Protein AF-0000000084582829 (afdb_homodimer)

Foldseek 3Di:
DPPPPPPPDPPPPPPPPPPPQDQQCVVAVAAFKKAAQDKAQCPDPVNVVVCVVVVHDSVPFAGIKGAQIDGQDCPPRPSQPPHPHFIWGANDAPPVRRMGTNIDTHGD/DPPPPPPPDPPPPPPPPPPPQDQQCVVAVAAFKKAAQDKAQCPDPVNVVVCVVVVHDSVPFAGIKGAQIDGQPCPPRPSQPPHPHFIWGANDAPPVRRMGTNIDTHGD

Radius of gyration: 26.58 Å; Cα contacts (8 Å, |Δi|>4): 409; chains: 2; bounding box: 78×68×37 Å

Sequence (216 aa):
MFAKLAVFATLLVTLAAAKPLHPAAAQCNTGHIQCCNEVQQSHTAAMQALLGVLDIPFQNVNGEVGLQCNPISVIGGLSGTDCSQHPVCCDNLQNNGVIGVGCVPISLMFAKLAVFATLLVTLAAAKPLHPAAAQCNTGHIQCCNEVQQSHTAAMQALLGVLDIPFQNVNGEVGLQCNPISVIGGLSGTDCSQHPVCCDNLQNNGVIGVGCVPISL

Solvent-accessible surface area (backbone atoms only — not comparable to full-atom values): 12611 Å² total; per-residue (Å²): 136,84,78,79,78,77,78,76,78,78,76,81,76,77,73,76,70,76,69,78,68,51,59,45,64,76,70,37,84,72,57,41,57,28,29,14,73,41,72,41,58,47,82,40,68,65,39,41,52,37,32,52,76,70,70,45,61,68,88,74,49,60,51,21,31,27,33,65,27,40,75,56,70,60,60,91,80,62,38,43,76,80,50,92,63,41,40,25,26,14,65,42,67,37,86,94,40,27,31,27,36,27,22,43,81,49,51,85,136,84,80,78,79,77,80,77,80,81,77,80,75,77,73,74,72,78,70,78,70,53,59,46,65,76,71,36,84,70,56,42,57,28,29,14,73,40,73,41,60,46,80,41,70,64,40,42,52,39,33,53,77,69,70,44,62,68,89,73,49,59,51,21,31,28,33,65,26,41,75,54,69,59,61,92,79,62,40,39,77,80,51,91,63,42,41,25,29,13,66,42,68,38,87,93,40,27,30,28,36,28,22,44,82,50,52,85

pLDDT: mean 80.02, std 20.84, range [34.72, 98.62]

Organism: Pycnoporus cinnabarinus (NCBI:txid5643)

Nearest PDB structures (foldseek):
  7s7s-assembly1_A  TM=8.451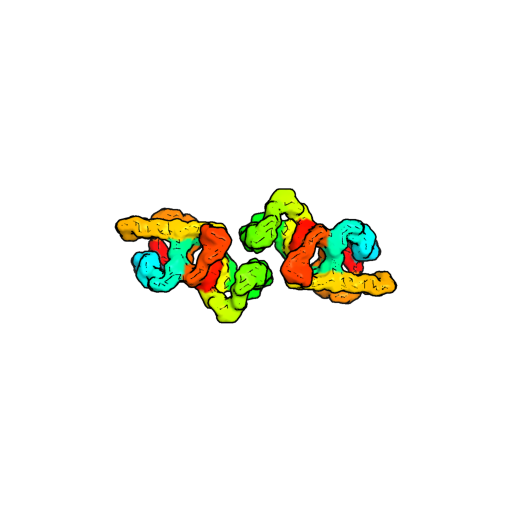E-01  e=5.425E-08  Schizophyllum commune
  7s86-assembly1_A  TM=8.469E-01  e=7.518E-08  Schizophyllum commune
  2nbh-assembly1_A  TM=8.065E-01  e=8.567E-08  Schizophyllum commune H4-8
  6e98-assembly1_A  TM=7.577E-01  e=1.267E-07  Phanerochaete carnosa HHB-10118-sp
  5w0y-assembly1_A  TM=6.806E-01  e=1.645E-07  Serpula lacry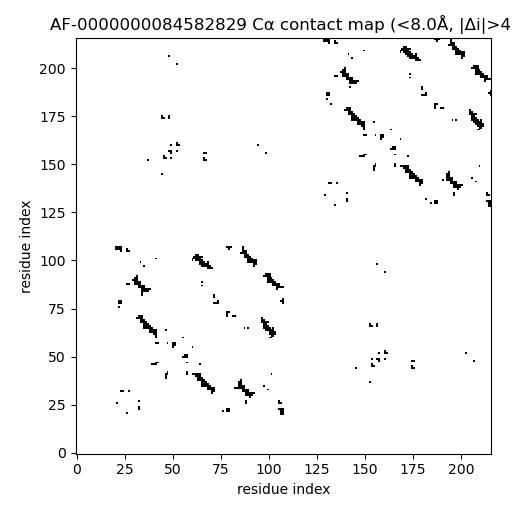mans var. lacrymans S7.9

InterPro domains:
  IPR001338 Class I Hydrophobin [PF01185] (28-106)
  IPR001338 Class I Hydrophobin [SM00075] (28-103)

Secondary structure (DSSP, 8-state):
-----------------------HHHH-SSSEEEEEEEEEETTSHHHHHHHHHTT--GGG--SEEEEEEEE----TT--GGG-SSEEEEEEEEEGGGTEEEEEEE---/-----------------------HHHH-SSSEEEEEEEEEETTSHHHHHHHHHTT--GGG--SEEEEEEEE----TT--GGG-SSEEEEEEEEEGGGTEEEEEEE---

Structure (mmCIF, N/CA/C/O backbone):
data_AF-0000000084582829-model_v1
#
loop_
_entity.id
_entity.type
_entity.pdbx_description
1 polymer Hydrophobin
#
loop_
_atom_site.group_PDB
_atom_site.id
_atom_site.type_symbol
_atom_site.label_atom_id
_atom_site.label_alt_id
_atom_site.label_comp_id
_atom_site.label_asym_id
_atom_site.label_entity_id
_atom_site.label_seq_id
_atom_site.pdbx_PDB_ins_code
_atom_site.Cartn_x
_atom_site.Cartn_y
_atom_site.Cartn_z
_atom_site.occupancy
_atom_site.B_iso_or_equiv
_atom_site.auth_seq_id
_atom_site.auth_comp_id
_atom_site.auth_asym_id
_atom_site.auth_atom_id
_atom_site.pdbx_PDB_model_num
ATOM 1 N N . MET A 1 1 ? -67.125 22.234 14.812 1 34.78 1 MET A N 1
ATOM 2 C CA . MET A 1 1 ? -65.938 23.078 14.586 1 34.78 1 MET A CA 1
ATOM 3 C C . MET A 1 1 ? -64.625 22.344 14.906 1 34.78 1 MET A C 1
ATOM 5 O O . MET A 1 1 ? -64.375 22.047 16.078 1 34.78 1 MET A O 1
ATOM 9 N N . PHE A 1 2 ? -64.25 21.203 14.148 1 48.34 2 PHE A N 1
ATOM 10 C CA . PHE A 1 2 ? -63.094 20.344 14.234 1 48.34 2 PHE A CA 1
ATOM 11 C C . PHE A 1 2 ? -61.812 21.141 14.023 1 48.34 2 PHE A C 1
ATOM 13 O O . PHE A 1 2 ? -61.656 21.797 13 1 48.34 2 PHE A O 1
ATOM 20 N N . ALA A 1 3 ? -61.188 21.625 15.117 1 42.41 3 ALA A N 1
ATOM 21 C CA . ALA A 1 3 ? -59.875 22.281 15.172 1 42.41 3 ALA A CA 1
ATOM 22 C C . ALA A 1 3 ? -58.781 21.391 14.578 1 42.41 3 ALA A C 1
ATOM 24 O O . ALA A 1 3 ? -58.625 20.25 15 1 42.41 3 ALA A O 1
ATOM 25 N N . LYS A 1 4 ? -58.469 21.484 13.25 1 52.69 4 LYS A N 1
ATOM 26 C CA . LYS A 1 4 ? -57.312 20.891 12.586 1 52.69 4 LYS A CA 1
ATOM 27 C C . LYS A 1 4 ? -56.031 21.219 13.336 1 52.69 4 LYS A C 1
ATOM 29 O O . LYS A 1 4 ? -55.656 22.391 13.484 1 52.69 4 LYS A O 1
ATOM 34 N N . LEU A 1 5 ? -55.625 20.484 14.414 1 48.84 5 LEU A N 1
ATOM 35 C CA . LEU A 1 5 ? -54.375 20.641 15.141 1 48.84 5 LEU A CA 1
ATOM 36 C C . LEU A 1 5 ? -53.188 20.547 14.188 1 48.84 5 LEU A C 1
ATOM 38 O O . LEU A 1 5 ? -53 19.531 13.5 1 48.84 5 LEU A O 1
ATOM 42 N N . ALA A 1 6 ? -52.719 21.625 13.602 1 52.75 6 ALA A N 1
ATOM 43 C CA . ALA A 1 6 ? 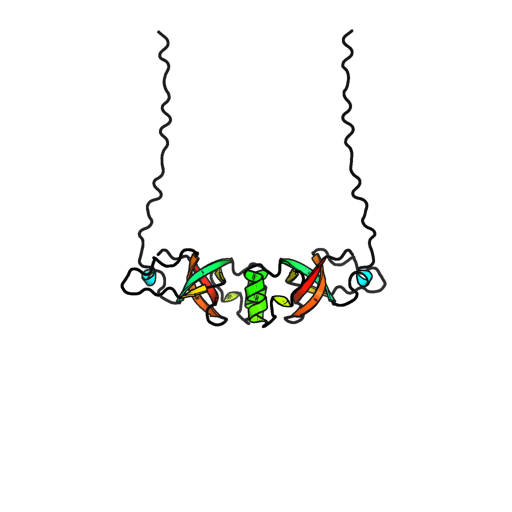-51.5 21.688 12.805 1 52.75 6 ALA A CA 1
ATOM 44 C C . ALA A 1 6 ? -50.281 21.344 13.641 1 52.75 6 ALA A C 1
ATOM 46 O O . ALA A 1 6 ? -50.031 21.984 14.664 1 52.75 6 ALA A O 1
ATOM 47 N N . VAL A 1 7 ? -49.938 20.094 13.727 1 51.75 7 VAL A N 1
ATOM 48 C CA . VAL A 1 7 ? -48.688 19.688 14.367 1 51.75 7 VAL A CA 1
ATOM 49 C C . VAL A 1 7 ? -47.5 20.266 13.602 1 51.75 7 VAL A C 1
ATOM 51 O O . VAL A 1 7 ? -47.312 19.984 12.414 1 51.75 7 VAL A O 1
ATOM 54 N N . PHE A 1 8 ? -47.062 21.484 13.938 1 49.66 8 PHE A N 1
ATOM 55 C CA . PHE A 1 8 ? -45.812 22.031 13.383 1 49.66 8 PHE A CA 1
ATOM 56 C C . PHE A 1 8 ? -44.625 21.219 13.836 1 49.66 8 PHE A C 1
ATOM 58 O O . PHE A 1 8 ? -44.375 21.047 15.039 1 49.66 8 PHE A O 1
ATOM 65 N N . ALA A 1 9 ? -44.094 20.344 13.031 1 51.59 9 ALA A N 1
ATOM 66 C CA . ALA A 1 9 ? -42.844 19.625 13.273 1 51.59 9 ALA A CA 1
ATOM 67 C C . ALA A 1 9 ? -41.656 20.578 13.305 1 51.59 9 ALA A C 1
ATOM 69 O O . ALA A 1 9 ? -41.375 21.281 12.336 1 51.59 9 ALA A O 1
ATOM 70 N N . THR A 1 10 ? -41.25 21.062 14.508 1 49.94 10 THR A N 1
ATOM 71 C CA . THR A 1 10 ? -40 21.844 14.672 1 49.94 10 THR A CA 1
ATOM 72 C C . THR A 1 10 ? -38.812 21.047 14.227 1 49.94 10 THR A C 1
ATOM 74 O O . THR A 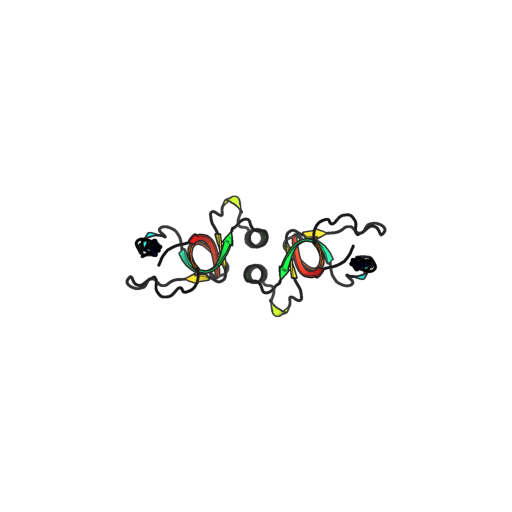1 10 ? -38.594 19.922 14.688 1 49.94 10 THR A O 1
ATOM 77 N N . LEU A 1 11 ? -38.312 21.25 13.016 1 48.91 11 LEU A N 1
ATOM 78 C CA . LEU A 1 11 ? -37.031 20.703 12.547 1 48.91 11 LEU A CA 1
ATOM 79 C C . LEU A 1 11 ? -35.875 21.203 13.406 1 48.91 11 LEU A C 1
ATOM 81 O O . LEU A 1 11 ? -35.625 22.406 13.469 1 48.91 11 LEU A O 1
ATOM 85 N N . LEU A 1 12 ? -35.5 20.484 14.461 1 48.81 12 LEU A N 1
ATOM 86 C CA . LEU A 1 12 ? -34.281 20.766 15.227 1 48.81 12 LEU A CA 1
ATOM 87 C C . LEU A 1 12 ? -33.062 20.734 14.328 1 48.81 12 LEU A C 1
ATOM 89 O O . LEU A 1 12 ? -32.656 19.672 13.844 1 48.81 12 LEU A O 1
ATOM 93 N N . VAL A 1 13 ? -32.75 21.859 13.633 1 48.62 13 VAL A N 1
ATOM 94 C CA . VAL A 1 13 ? -31.453 21.969 12.953 1 48.62 13 VAL A CA 1
ATOM 95 C C . VAL A 1 13 ? -30.328 21.969 13.977 1 48.62 13 VAL A C 1
ATOM 97 O O . VAL A 1 13 ? -30.25 22.859 14.836 1 48.62 13 VAL A O 1
ATOM 100 N N . THR A 1 14 ? -29.781 20.828 14.43 1 46.88 14 THR A N 1
ATOM 101 C CA . THR A 1 14 ? -28.578 20.781 15.242 1 46.88 14 THR A CA 1
ATOM 102 C C . THR A 1 14 ? -27.438 21.547 14.578 1 46.88 14 THR A C 1
ATOM 104 O O . THR A 1 14 ? -27.047 21.234 13.453 1 46.88 14 THR A O 1
ATOM 107 N N . LEU A 1 15 ? -27.297 22.828 14.836 1 43.75 15 LEU A N 1
ATOM 108 C CA . LEU A 1 15 ? -26.094 23.547 14.445 1 43.75 15 LEU A CA 1
ATOM 109 C C . LEU A 1 15 ? -24.844 22.812 14.906 1 43.75 15 LEU A C 1
ATOM 111 O O . LEU A 1 15 ? -24.641 22.625 16.109 1 43.75 15 LEU A O 1
ATOM 115 N N . ALA A 1 16 ? -24.281 21.922 14.008 1 46.66 16 ALA A N 1
ATOM 116 C CA . ALA A 1 16 ? -22.938 21.422 14.305 1 46.66 16 ALA A CA 1
ATOM 117 C C . ALA A 1 16 ? -22.016 22.547 14.758 1 46.66 16 ALA A C 1
ATOM 119 O O . ALA A 1 16 ? -21.844 23.547 14.047 1 46.66 16 ALA A O 1
ATOM 120 N N . ALA A 1 17 ? -21.922 22.844 16.016 1 44.72 17 ALA A N 1
ATOM 121 C CA . ALA A 1 17 ? -20.984 23.812 16.594 1 44.72 17 ALA A CA 1
ATOM 122 C C . ALA A 1 17 ? -19.641 23.766 15.859 1 44.72 17 ALA A C 1
ATOM 124 O O . ALA A 1 17 ? -19.094 22.688 15.602 1 44.72 17 ALA A O 1
ATOM 125 N N . ALA A 1 18 ? -19.438 24.766 15.062 1 45.31 18 ALA A N 1
ATOM 126 C CA . ALA A 1 18 ? -18.109 24.938 14.469 1 45.31 18 ALA A CA 1
ATOM 127 C C . ALA A 1 18 ? -17.016 24.688 15.484 1 45.31 18 ALA A C 1
ATOM 129 O O . ALA A 1 18 ? -17.016 25.266 16.578 1 45.31 18 ALA A O 1
ATOM 130 N N . LYS A 1 19 ? -16.516 23.406 15.578 1 48.69 19 LYS A N 1
ATOM 131 C CA . LYS A 1 19 ? -15.367 23.188 16.453 1 48.69 19 LYS A CA 1
ATOM 132 C C . LYS A 1 19 ? -14.367 24.328 16.328 1 48.69 19 LYS A C 1
ATOM 134 O O . LYS A 1 19 ? -14.172 24.891 15.25 1 48.69 19 LYS A O 1
ATOM 139 N N . PRO A 1 20 ? -14.039 24.969 17.359 1 47.12 20 PRO A N 1
ATOM 140 C CA . PRO A 1 20 ? -13.062 26.062 17.297 1 47.12 20 PRO A CA 1
ATOM 141 C C . PRO A 1 20 ? -11.852 25.734 16.438 1 47.12 20 PRO A C 1
ATOM 143 O O . PRO A 1 20 ? -11.352 24.609 16.484 1 47.12 20 PRO A O 1
ATOM 146 N N . LEU A 1 21 ? -11.695 26.422 15.273 1 48.75 21 LEU A N 1
ATOM 147 C CA . LEU A 1 21 ? -10.562 26.328 14.359 1 48.75 21 LEU A CA 1
ATOM 148 C C . LEU A 1 21 ? -9.25 26.484 15.117 1 48.75 21 LEU A C 1
ATOM 150 O O . LEU A 1 21 ? -8.922 27.578 15.586 1 48.75 21 LEU A O 1
ATOM 154 N N . HIS A 1 22 ? -8.922 25.672 16.062 1 56.59 22 HIS A N 1
ATOM 155 C CA . HIS A 1 22 ? -7.57 25.812 16.594 1 56.59 22 HIS A CA 1
ATOM 156 C C . HIS A 1 22 ? -6.527 25.734 15.484 1 56.59 22 HIS A C 1
ATOM 158 O O . HIS A 1 22 ? -6.613 24.875 14.609 1 56.59 22 HIS A O 1
ATOM 164 N N . PRO A 1 23 ? -5.602 26.828 15.492 1 58.22 23 PRO A N 1
ATOM 165 C CA . PRO A 1 23 ? -4.602 26.828 14.422 1 58.22 23 PRO A CA 1
ATOM 166 C C . PRO A 1 23 ? -3.918 25.484 14.227 1 58.22 23 PRO A C 1
ATOM 168 O O . PRO A 1 23 ? -3.664 24.766 15.211 1 58.22 23 PRO A O 1
ATOM 171 N N . ALA A 1 24 ? -3.9 25 13.062 1 57.72 24 ALA A N 1
ATOM 172 C CA . ALA A 1 24 ? -3.301 23.719 12.695 1 57.72 24 ALA A CA 1
ATOM 173 C C . ALA A 1 24 ? -2.023 23.469 13.492 1 57.72 24 ALA A C 1
ATOM 175 O O . ALA A 1 24 ? -1.793 22.359 13.961 1 57.72 24 ALA A O 1
ATOM 176 N N . ALA A 1 25 ? -1.24 24.531 13.695 1 61.38 25 ALA A N 1
ATOM 177 C CA . ALA A 1 25 ? 0.038 24.391 14.391 1 61.38 25 ALA A CA 1
ATOM 178 C C . ALA A 1 25 ? -0.169 23.969 15.844 1 61.38 25 ALA A C 1
ATOM 180 O O . ALA A 1 25 ? 0.633 23.219 16.391 1 61.38 25 ALA A O 1
ATOM 181 N N . ALA A 1 26 ? -1.261 24.391 16.328 1 66.69 26 ALA A N 1
ATOM 182 C CA . ALA A 1 26 ? -1.502 24.047 17.719 1 66.69 26 ALA A CA 1
ATOM 183 C C . ALA A 1 26 ? -1.929 22.594 17.859 1 66.69 26 ALA A C 1
ATOM 185 O O . ALA A 1 26 ? -1.769 21.984 18.922 1 66.69 26 ALA A O 1
ATOM 186 N N . GLN A 1 27 ? -2.285 22.031 16.75 1 77.12 27 GLN A N 1
ATOM 187 C CA . GLN A 1 27 ? -2.807 20.672 16.766 1 77.12 27 GLN A CA 1
ATOM 188 C C . GLN A 1 27 ? -1.707 19.656 16.469 1 77.12 27 GLN A C 1
ATOM 190 O O . GLN A 1 27 ? -1.894 18.453 16.672 1 77.12 27 GLN A O 1
ATOM 195 N N . CYS A 1 28 ? -0.589 20.203 16.078 1 86.56 28 CYS A N 1
ATOM 196 C CA . CYS A 1 28 ? 0.52 19.344 15.672 1 86.56 28 CYS A CA 1
ATOM 197 C C . CYS A 1 28 ? 1.826 19.797 16.312 1 86.56 28 CYS A C 1
ATOM 199 O O . CYS A 1 28 ? 2.584 20.562 15.703 1 86.56 28 CYS A O 1
ATOM 201 N N . ASN A 1 29 ? 2.057 19.375 17.562 1 82.25 29 ASN A N 1
ATOM 202 C CA . ASN A 1 29 ? 3.203 19.844 18.344 1 82.25 29 ASN A CA 1
ATOM 203 C C . ASN A 1 29 ? 4.492 19.156 17.906 1 82.25 29 ASN A C 1
ATOM 205 O O . ASN A 1 29 ? 5.555 19.781 17.875 1 82.25 29 ASN A O 1
ATOM 209 N N . THR A 1 30 ? 4.273 17.859 17.703 1 86.62 30 THR A N 1
ATOM 210 C CA . THR A 1 30 ? 5.406 17.078 17.25 1 86.62 30 THR A CA 1
ATOM 211 C C . THR A 1 30 ? 5.066 16.344 15.945 1 86.62 30 THR A C 1
ATOM 213 O O . THR A 1 30 ? 3.904 16.031 15.688 1 86.62 30 THR A O 1
ATOM 216 N N . GLY A 1 31 ? 5.672 16.797 14.938 1 91.81 31 GLY A N 1
ATOM 217 C CA . GLY A 1 31 ? 5.41 16.094 13.688 1 91.81 31 GLY A CA 1
ATOM 218 C C . GLY A 1 31 ? 5.391 17.016 12.484 1 91.81 31 GLY A C 1
ATOM 219 O O . GLY A 1 31 ? 6 18.094 12.508 1 91.81 31 GLY A O 1
ATOM 220 N N . HIS A 1 32 ? 4.688 16.484 11.508 1 92.44 32 HIS A N 1
ATOM 221 C CA . HIS A 1 32 ? 4.652 17.203 10.242 1 92.44 32 HIS A CA 1
ATOM 222 C C . HIS A 1 32 ? 3.221 17.438 9.781 1 92.44 32 HIS A C 1
ATOM 224 O O . HIS A 1 32 ? 2.439 16.5 9.648 1 92.44 32 HIS A O 1
ATOM 230 N N . ILE A 1 33 ? 2.883 18.703 9.539 1 92.5 33 ILE A N 1
ATOM 231 C CA . ILE A 1 33 ? 1.564 19.031 9.016 1 92.5 33 ILE A CA 1
ATOM 232 C C . ILE A 1 33 ? 1.53 18.766 7.512 1 92.5 33 ILE A C 1
ATOM 234 O O . ILE A 1 33 ? 2.352 19.297 6.762 1 92.5 33 ILE A O 1
ATOM 238 N N . GLN A 1 34 ? 0.642 17.875 7.148 1 93.81 34 GLN A N 1
ATOM 239 C CA . GLN A 1 34 ? 0.56 17.469 5.75 1 93.81 34 GLN A CA 1
ATOM 240 C C . GLN A 1 34 ? -0.876 17.547 5.238 1 93.81 34 GLN A C 1
ATOM 242 O O . GLN A 1 34 ? -1.824 17.5 6.027 1 93.81 34 GLN A O 1
ATOM 247 N N . CYS A 1 35 ? -0.963 17.797 3.973 1 95.62 35 CYS A N 1
ATOM 248 C CA . CYS A 1 35 ? -2.193 17.562 3.223 1 95.62 35 CYS A CA 1
ATOM 249 C C . CYS A 1 35 ? -2.098 16.281 2.393 1 95.62 35 CYS A C 1
ATOM 251 O O . CYS A 1 35 ? -1.29 16.203 1.467 1 95.62 35 CYS A O 1
ATOM 253 N N . CYS A 1 36 ? -2.945 15.258 2.717 1 97.31 36 CYS A N 1
ATOM 254 C CA . CYS A 1 36 ? -2.873 13.984 2.018 1 97.31 36 CYS A CA 1
ATOM 255 C C . CYS A 1 36 ? -4.133 13.734 1.198 1 97.31 36 CYS A C 1
ATOM 257 O O . CYS A 1 36 ? -5.234 14.078 1.63 1 97.31 36 CYS A O 1
ATOM 259 N N . ASN A 1 37 ? -3.977 13.188 0.062 1 97.5 37 ASN A N 1
ATOM 260 C CA . ASN A 1 37 ? -5.129 12.859 -0.772 1 97.5 37 ASN A CA 1
ATOM 261 C C . ASN A 1 37 ? -5.973 11.75 -0.15 1 97.5 37 ASN A C 1
ATOM 263 O O . ASN A 1 37 ? -7.195 11.742 -0.297 1 97.5 37 ASN A O 1
ATOM 267 N N . GLU A 1 38 ? -5.309 10.82 0.494 1 97.69 38 GLU A N 1
ATOM 268 C CA . GLU A 1 38 ? -5.98 9.703 1.146 1 97.69 38 GLU A CA 1
ATOM 269 C C . GLU A 1 38 ? -5.309 9.352 2.469 1 97.69 38 GLU A C 1
ATOM 271 O O . GLU A 1 38 ? -4.086 9.453 2.598 1 97.69 38 GLU A O 1
ATOM 276 N N . VAL A 1 39 ? -6.148 8.945 3.404 1 98.12 39 VAL A N 1
ATOM 277 C CA . VAL A 1 39 ? -5.641 8.445 4.676 1 98.12 39 VAL A CA 1
ATOM 278 C C . VAL A 1 39 ? -6.281 7.094 4.988 1 98.12 39 VAL A C 1
ATOM 280 O O . VAL A 1 39 ? -7.477 6.895 4.758 1 98.12 39 VAL A O 1
ATOM 283 N N . GLN A 1 40 ? -5.473 6.148 5.355 1 97.62 40 GLN A N 1
ATOM 284 C CA . GLN A 1 40 ? -5.961 4.812 5.676 1 97.62 40 GLN A CA 1
ATOM 285 C C . GLN A 1 40 ? -5.445 4.352 7.035 1 97.62 40 GLN A C 1
ATOM 287 O O . GLN A 1 40 ? -4.367 4.762 7.469 1 97.62 40 GLN A O 1
ATOM 292 N N . GLN A 1 41 ? -6.281 3.484 7.645 1 96.88 41 GLN A N 1
ATOM 293 C CA . GLN A 1 41 ? -5.812 2.895 8.891 1 96.88 41 GLN A CA 1
ATOM 294 C C . GLN A 1 41 ? -4.555 2.059 8.672 1 96.88 41 GLN A C 1
ATOM 296 O O . GLN A 1 41 ? -4.441 1.354 7.664 1 96.88 41 GLN A O 1
ATOM 301 N N . SER A 1 42 ? -3.715 2.07 9.688 1 96.94 42 SER A N 1
ATOM 302 C CA . SER A 1 42 ? -2.4 1.455 9.523 1 96.94 42 SER A CA 1
ATOM 303 C C . SER A 1 42 ? -2.502 -0.067 9.508 1 96.94 42 SER A C 1
ATOM 305 O O . SER A 1 42 ? -1.583 -0.75 9.055 1 96.94 42 SER A O 1
ATOM 307 N N . HIS A 1 43 ? -3.613 -0.624 9.891 1 95.56 43 HIS A N 1
ATOM 308 C CA . HIS A 1 43 ? -3.67 -2.072 10.062 1 95.56 43 HIS A CA 1
ATOM 309 C C . HIS A 1 43 ? -4.316 -2.74 8.852 1 95.56 43 HIS A C 1
ATOM 311 O O . HIS A 1 43 ? -4.504 -3.961 8.836 1 95.56 43 HIS A O 1
ATOM 317 N N . THR A 1 44 ? -4.73 -1.944 7.852 1 95.31 44 THR A N 1
ATOM 318 C CA . THR A 1 44 ? -5.246 -2.572 6.641 1 95.31 44 THR A CA 1
ATOM 319 C C . THR A 1 44 ? -4.152 -3.365 5.934 1 95.31 44 THR A C 1
ATOM 321 O O . THR A 1 44 ? -2.965 -3.084 6.109 1 95.31 44 THR A O 1
ATOM 324 N N . ALA A 1 45 ? -4.52 -4.277 5.109 1 94.44 45 ALA A N 1
ATOM 325 C CA . ALA A 1 45 ? -3.559 -5.129 4.41 1 94.44 45 ALA A CA 1
ATOM 326 C C . ALA A 1 45 ? -2.637 -4.301 3.521 1 94.44 45 ALA A C 1
ATOM 328 O O . ALA A 1 45 ? -1.431 -4.547 3.463 1 94.44 45 ALA A O 1
ATOM 329 N N . ALA A 1 46 ? -3.205 -3.354 2.871 1 96.12 46 ALA A N 1
ATOM 330 C CA . ALA A 1 46 ? -2.422 -2.512 1.971 1 96.12 46 ALA A CA 1
ATOM 331 C C . ALA A 1 46 ? -1.387 -1.698 2.744 1 96.12 46 ALA A C 1
ATOM 333 O O . ALA A 1 46 ? -0.229 -1.602 2.33 1 96.12 46 ALA A O 1
ATOM 334 N N . MET A 1 47 ? -1.828 -1.2 3.896 1 97.5 47 MET A N 1
ATOM 335 C CA . MET A 1 47 ? -0.901 -0.375 4.664 1 97.5 47 MET A CA 1
ATOM 336 C C . MET A 1 47 ? 0.134 -1.238 5.379 1 97.5 47 MET A C 1
ATOM 338 O O . MET A 1 47 ? 1.287 -0.833 5.531 1 97.5 47 MET A O 1
ATOM 342 N N . GLN A 1 48 ? -0.269 -2.402 5.73 1 96.75 48 GLN A N 1
ATOM 343 C CA . GLN A 1 48 ? 0.705 -3.314 6.32 1 96.75 48 GLN A CA 1
ATOM 344 C C . GLN A 1 48 ? 1.765 -3.723 5.301 1 96.75 48 GLN A C 1
ATOM 346 O O . GLN A 1 48 ? 2.949 -3.818 5.633 1 96.75 48 GLN A O 1
ATOM 351 N N . ALA A 1 49 ? 1.321 -3.938 4.109 1 97.44 49 ALA A N 1
ATOM 352 C CA . ALA A 1 49 ? 2.273 -4.23 3.043 1 97.44 49 ALA A CA 1
ATOM 353 C C . ALA A 1 49 ? 3.213 -3.053 2.805 1 97.44 49 ALA A C 1
ATOM 355 O O . ALA A 1 49 ? 4.426 -3.232 2.676 1 97.44 49 ALA A O 1
ATOM 356 N N . LEU A 1 50 ? 2.709 -1.862 2.766 1 97.88 50 LEU A N 1
ATOM 357 C CA . LEU A 1 50 ? 3.488 -0.65 2.541 1 97.88 50 LEU A CA 1
ATOM 358 C C . LEU A 1 50 ? 4.496 -0.436 3.666 1 97.88 50 LEU A C 1
ATOM 360 O O . LEU A 1 50 ? 5.684 -0.224 3.408 1 97.88 50 LEU A O 1
ATOM 364 N N . LEU A 1 51 ? 3.986 -0.542 4.914 1 97.5 51 LEU A N 1
ATOM 365 C CA . LEU A 1 51 ? 4.859 -0.362 6.07 1 97.5 51 LEU A CA 1
ATOM 366 C C . LEU A 1 51 ? 5.934 -1.444 6.113 1 97.5 51 LEU A C 1
ATOM 368 O O . LEU A 1 51 ? 7.078 -1.176 6.488 1 97.5 51 LEU A O 1
ATOM 372 N N . GLY A 1 52 ? 5.586 -2.645 5.703 1 96.44 52 GLY A N 1
ATOM 373 C CA . GLY A 1 52 ? 6.547 -3.734 5.633 1 96.44 52 GLY A CA 1
ATOM 374 C C . GLY A 1 52 ? 7.684 -3.467 4.664 1 96.44 52 GLY A C 1
ATOM 375 O O . GLY A 1 52 ? 8.852 -3.676 5 1 96.44 52 GLY A O 1
ATOM 376 N N . VAL A 1 53 ? 7.312 -2.994 3.541 1 96.19 53 VAL A N 1
ATOM 377 C CA . VAL A 1 53 ? 8.328 -2.723 2.533 1 96.19 53 VAL A CA 1
ATOM 378 C C . VAL A 1 53 ? 9.195 -1.548 2.977 1 96.19 53 VAL A C 1
ATOM 380 O O . VAL A 1 53 ? 10.383 -1.476 2.633 1 96.19 53 VAL A O 1
ATOM 383 N N . LEU A 1 54 ? 8.703 -0.644 3.826 1 95.81 54 LEU A N 1
ATOM 384 C CA . LEU A 1 54 ? 9.438 0.512 4.336 1 95.81 54 LEU A CA 1
ATOM 385 C C . LEU A 1 54 ? 10.211 0.152 5.598 1 95.81 54 LEU A C 1
ATOM 387 O O . LEU A 1 54 ? 10.945 0.985 6.141 1 95.81 54 LEU A O 1
ATOM 391 N N . ASP A 1 55 ? 10.008 -1.08 5.98 1 95.5 55 ASP A N 1
ATOM 392 C CA . ASP A 1 55 ? 10.664 -1.601 7.18 1 95.5 55 ASP A CA 1
ATOM 393 C C . ASP A 1 55 ? 10.273 -0.794 8.414 1 95.5 55 ASP A C 1
ATOM 395 O O . ASP A 1 55 ? 11.117 -0.463 9.242 1 95.5 55 ASP A O 1
ATOM 399 N N . ILE A 1 56 ? 9.023 -0.403 8.5 1 95.62 56 ILE A N 1
ATOM 400 C CA . ILE A 1 56 ? 8.469 0.269 9.672 1 95.62 56 ILE A CA 1
ATOM 401 C C . ILE A 1 56 ? 7.684 -0.729 10.523 1 95.62 56 ILE A C 1
ATOM 403 O O . ILE A 1 56 ? 6.699 -1.307 10.055 1 95.62 56 ILE A O 1
ATOM 407 N N . PRO A 1 57 ? 8.016 -0.872 11.68 1 95.19 57 PRO A N 1
ATOM 408 C CA . PRO A 1 57 ? 7.273 -1.806 12.523 1 95.19 57 PRO A CA 1
ATOM 409 C C . PRO A 1 57 ? 5.836 -1.351 12.781 1 95.19 57 PRO A C 1
ATOM 411 O O . PRO A 1 57 ? 5.605 -0.179 13.094 1 95.19 57 PRO A O 1
ATOM 414 N N . PHE A 1 58 ? 4.98 -2.252 12.711 1 92.69 58 PHE A N 1
ATOM 415 C CA . PHE A 1 58 ? 3.559 -1.946 12.805 1 92.69 58 PHE A CA 1
ATOM 416 C C . PHE A 1 58 ? 3.217 -1.382 14.172 1 92.69 58 PHE A C 1
ATOM 418 O O . PHE A 1 58 ? 2.391 -0.474 14.289 1 92.69 58 PHE A O 1
ATOM 425 N N . GLN A 1 59 ? 3.969 -1.901 15.125 1 90.81 59 GLN A N 1
ATOM 426 C CA . GLN A 1 59 ? 3.682 -1.537 16.516 1 90.81 59 GLN A CA 1
ATOM 427 C C . GLN A 1 59 ? 4.023 -0.073 16.781 1 90.81 59 GLN A C 1
ATOM 429 O O . GLN A 1 59 ? 3.572 0.504 17.766 1 90.81 59 GLN A O 1
ATOM 434 N N . ASN A 1 60 ? 4.793 0.479 15.898 1 91.19 60 ASN A N 1
ATOM 435 C CA . ASN A 1 60 ? 5.246 1.85 16.109 1 91.19 60 ASN A CA 1
ATOM 436 C C . ASN A 1 60 ? 4.348 2.855 15.398 1 91.19 60 ASN A C 1
ATOM 438 O O . ASN A 1 60 ? 4.562 4.062 15.492 1 91.19 60 ASN A O 1
ATOM 442 N N . VAL A 1 61 ? 3.459 2.322 14.781 1 93.12 61 VAL A N 1
ATOM 443 C CA . VAL A 1 61 ? 2.596 3.223 14.031 1 93.12 61 VAL A CA 1
ATOM 444 C C . VAL A 1 61 ? 1.271 3.406 14.766 1 93.12 61 VAL A C 1
ATOM 446 O O . VAL A 1 61 ? 0.442 2.494 14.805 1 93.12 61 VAL A O 1
ATOM 449 N N . ASN A 1 62 ? 1.277 4.641 15.352 1 89.88 62 ASN A N 1
ATOM 450 C CA . ASN A 1 62 ? 0.035 5.07 15.984 1 89.88 62 ASN A CA 1
ATOM 451 C C . ASN A 1 62 ? -0.736 6.047 15.102 1 89.88 62 ASN A C 1
ATOM 453 O O . ASN A 1 62 ? -0.212 7.098 14.727 1 89.88 62 ASN A O 1
ATOM 457 N N . GLY A 1 63 ? -1.811 5.551 14.594 1 95.19 63 GLY A N 1
ATOM 458 C CA . GLY A 1 63 ? -2.605 6.406 13.727 1 95.19 63 GLY A CA 1
ATOM 459 C C . GLY A 1 63 ? -2.701 5.887 12.305 1 95.19 63 GLY A C 1
ATOM 460 O O . GLY A 1 63 ? -2.59 4.684 12.062 1 95.19 63 GLY A O 1
ATOM 461 N N . GLU A 1 64 ? -2.887 6.84 11.367 1 97.56 64 GLU A N 1
ATOM 462 C CA . GLU A 1 64 ? -3.174 6.484 9.984 1 97.56 64 GLU A CA 1
ATOM 463 C C . GLU A 1 64 ? -1.948 6.684 9.094 1 97.56 64 GLU A C 1
ATOM 465 O O . GLU A 1 64 ? -0.938 7.234 9.539 1 97.56 64 GLU A O 1
ATOM 470 N N . VAL A 1 65 ? -2.096 6.176 8 1 98.44 65 VAL A N 1
ATOM 471 C CA . VAL A 1 65 ? -1.105 6.402 6.953 1 98.44 65 VAL A CA 1
ATOM 472 C C . VAL A 1 65 ? -1.678 7.34 5.895 1 98.44 65 VAL A C 1
ATOM 474 O O . VAL A 1 65 ? -2.775 7.113 5.383 1 98.44 65 VAL A O 1
ATOM 477 N N . GLY A 1 66 ? -1.006 8.414 5.66 1 98.62 66 GLY A N 1
ATOM 478 C CA . GLY A 1 66 ? -1.392 9.352 4.609 1 98.62 66 GLY A CA 1
ATOM 479 C C . GLY A 1 66 ? -0.72 9.062 3.281 1 98.62 66 GLY A C 1
ATOM 480 O O . GLY A 1 66 ? 0.461 8.711 3.238 1 98.62 66 GLY A O 1
ATOM 481 N N . LEU A 1 67 ? -1.52 9.172 2.219 1 98.62 67 LEU A N 1
ATOM 482 C CA . LEU A 1 67 ? -1.013 8.906 0.876 1 98.62 67 LEU A CA 1
ATOM 483 C C . LEU A 1 67 ? -1.103 10.156 0.007 1 98.62 67 LEU A C 1
ATOM 485 O O . LEU A 1 67 ? -2.076 10.906 0.092 1 98.62 67 LEU A O 1
ATOM 489 N N . GLN A 1 68 ? -0.093 10.281 -0.807 1 97.25 68 GLN A N 1
ATOM 490 C CA . GLN A 1 68 ? -0.013 11.43 -1.7 1 97.25 68 GLN A CA 1
ATOM 491 C C . GLN A 1 68 ? -0.1 12.734 -0.919 1 97.25 68 GLN A C 1
ATOM 493 O O . GLN A 1 68 ? -0.968 13.57 -1.188 1 97.25 68 GLN A O 1
ATOM 498 N N . CYS A 1 69 ? 0.858 12.875 -0.067 1 96.62 69 CYS A N 1
ATOM 499 C CA . CYS A 1 69 ? 0.866 14.016 0.845 1 96.62 69 CYS A CA 1
ATOM 500 C C . CYS A 1 69 ? 1.777 15.125 0.328 1 96.62 69 CYS A C 1
ATOM 502 O O . CYS A 1 69 ? 2.697 14.859 -0.449 1 96.62 69 CYS A O 1
ATOM 504 N N . ASN A 1 70 ? 1.528 16.297 0.767 1 94.94 70 ASN A N 1
ATOM 505 C CA . ASN A 1 70 ? 2.373 17.484 0.595 1 94.94 70 ASN A CA 1
ATOM 506 C C . ASN A 1 70 ? 2.312 18.391 1.813 1 94.94 70 ASN A C 1
ATOM 508 O O . ASN A 1 70 ? 1.297 18.453 2.508 1 94.94 70 ASN A O 1
ATOM 512 N N . PRO A 1 71 ? 3.416 19.047 2.031 1 91.81 71 PRO A N 1
ATOM 513 C CA . PRO A 1 71 ? 3.422 19.906 3.209 1 91.81 71 PRO A CA 1
ATOM 514 C C . PRO A 1 71 ? 2.451 21.078 3.08 1 91.81 71 PRO A C 1
ATOM 516 O O . PRO A 1 71 ? 2.254 21.609 1.981 1 91.81 71 PRO A O 1
ATOM 519 N N . ILE A 1 72 ? 1.921 21.438 4.211 1 86.44 72 ILE A N 1
ATOM 520 C CA . ILE A 1 72 ? 1.111 22.641 4.266 1 86.44 72 ILE A CA 1
ATOM 521 C C . ILE A 1 72 ? 1.959 23.812 4.77 1 86.44 72 ILE A C 1
ATOM 523 O O . ILE A 1 72 ? 2.621 23.703 5.805 1 86.44 72 ILE A O 1
ATOM 527 N N . SER A 1 73 ? 2.221 24.781 3.881 1 71.5 73 SER A N 1
ATOM 528 C CA . SER A 1 73 ? 2.93 25.984 4.312 1 71.5 73 SER A CA 1
ATOM 529 C C . SER A 1 73 ? 2.031 26.891 5.148 1 71.5 73 SER A C 1
ATOM 531 O O . SER A 1 73 ? 0.893 27.172 4.766 1 71.5 73 SER A O 1
ATOM 533 N N . VAL A 1 74 ? 2.215 26.875 6.402 1 58 74 VAL A N 1
ATOM 534 C CA . VAL A 1 74 ? 1.445 27.781 7.246 1 58 74 VAL A CA 1
ATOM 535 C C . VAL A 1 74 ? 2.1 29.156 7.258 1 58 74 VAL A C 1
ATOM 537 O O . VAL A 1 74 ? 3.164 29.344 7.855 1 58 74 VAL A O 1
ATOM 540 N N . ILE A 1 75 ? 2.197 29.844 6.113 1 51.28 75 ILE A N 1
ATOM 541 C CA . ILE A 1 75 ? 2.639 31.234 6.227 1 51.28 75 ILE A CA 1
ATOM 542 C C . ILE A 1 75 ? 1.562 32.062 6.926 1 51.28 75 ILE A C 1
ATOM 544 O O . ILE A 1 75 ? 0.42 32.125 6.465 1 51.28 75 ILE A O 1
ATOM 548 N N . GLY A 1 76 ? 2.09 32.906 7.836 1 49.44 76 GLY A N 1
ATOM 549 C CA . GLY A 1 76 ? 1.437 34.031 8.523 1 49.44 76 GLY A CA 1
ATOM 550 C C . GLY A 1 76 ? 0.035 33.688 8.992 1 49.44 76 GLY A C 1
ATOM 551 O O . GLY A 1 76 ? -0.849 34.531 8.992 1 49.44 76 GLY A O 1
ATOM 552 N N . GLY A 1 77 ? -0.323 32.562 9.523 1 49.44 77 GLY A N 1
ATOM 553 C CA . GLY A 1 77 ? -1.562 32.281 10.234 1 49.44 77 GLY A CA 1
ATOM 554 C C . GLY A 1 77 ? -2.604 31.594 9.383 1 49.44 77 GLY A C 1
ATOM 555 O O . GLY A 1 77 ? -3.643 31.156 9.891 1 49.44 77 GLY A O 1
ATOM 556 N N . LEU A 1 78 ? -2.645 31.938 8.094 1 47.34 78 LEU A N 1
ATOM 557 C CA . LEU A 1 78 ? -3.723 31.375 7.281 1 47.34 78 LEU A CA 1
ATOM 558 C C . LEU A 1 78 ? -3.377 29.969 6.816 1 47.34 78 LEU A C 1
ATOM 560 O O . LEU A 1 78 ? -2.895 29.781 5.699 1 47.34 78 LEU A O 1
ATOM 564 N N . SER A 1 79 ? -2.785 29.219 7.543 1 48.31 79 SER A N 1
ATOM 565 C CA . SER A 1 79 ? -2.305 27.844 7.355 1 48.31 79 SER A CA 1
ATOM 566 C C . SER A 1 79 ? -3.309 27.016 6.57 1 48.31 79 SER A C 1
ATOM 568 O O . SER A 1 79 ? -2.93 26.062 5.879 1 48.31 79 SER A O 1
ATOM 570 N N . GLY A 1 80 ? -4.637 27.219 6.93 1 49.06 80 GLY A N 1
ATOM 571 C CA . GLY A 1 80 ? -5.766 26.328 6.691 1 49.06 80 GLY A CA 1
ATOM 572 C C . GLY A 1 80 ? -6.137 26.219 5.227 1 49.06 80 GLY A C 1
ATOM 573 O O . GLY A 1 80 ? -6.953 25.375 4.852 1 49.06 80 GLY A O 1
ATOM 574 N N . THR A 1 81 ? -5.688 27.219 4.473 1 55.22 81 THR A N 1
ATOM 575 C CA . THR A 1 81 ? -6.59 27.453 3.35 1 55.22 81 THR A CA 1
ATOM 576 C C . THR A 1 81 ? -6.203 26.594 2.152 1 55.22 81 THR A C 1
ATOM 578 O O . THR A 1 81 ? -7.012 26.391 1.246 1 55.22 81 THR A O 1
ATOM 581 N N . ASP A 1 82 ? -5 25.859 2.387 1 73 82 ASP A N 1
ATOM 582 C CA . ASP A 1 82 ? -4.699 25.391 1.04 1 73 82 ASP A CA 1
ATOM 583 C C . ASP A 1 82 ? -4.781 23.875 0.958 1 73 82 ASP A C 1
ATOM 585 O O . ASP A 1 82 ? -4.156 23.25 0.094 1 73 82 ASP A O 1
ATOM 589 N N . CYS A 1 83 ? -5.512 23.297 1.994 1 85.88 83 CYS A N 1
ATOM 590 C CA . CYS A 1 83 ? -5.645 21.859 1.835 1 85.88 83 CYS A CA 1
ATOM 591 C C . CYS A 1 83 ? -7.098 21.469 1.587 1 85.88 83 CYS A C 1
ATOM 593 O O . CYS A 1 83 ? -7.934 21.578 2.486 1 85.88 83 CYS A O 1
ATOM 595 N N . SER A 1 84 ? -7.469 21.125 0.464 1 89.38 84 SER A N 1
ATOM 596 C CA . SER A 1 84 ? -8.836 20.75 0.112 1 89.38 84 SER A CA 1
ATOM 597 C C . SER A 1 84 ? -9.078 19.266 0.336 1 89.38 84 SER A C 1
ATOM 599 O O . SER A 1 84 ? -10.211 18.781 0.232 1 89.38 84 SER A O 1
ATOM 601 N N . GLN A 1 85 ? -8.047 18.562 0.717 1 93.94 85 GLN A N 1
ATOM 602 C CA . GLN A 1 85 ? -8.164 17.125 0.927 1 93.94 85 GLN A CA 1
ATOM 603 C C . GLN A 1 85 ? -8.148 16.781 2.414 1 93.94 85 GLN A C 1
ATOM 605 O O . GLN A 1 85 ? -9.047 17.188 3.158 1 93.94 85 GLN A O 1
ATOM 610 N N . HIS A 1 86 ? -7.172 16.016 2.93 1 94.62 86 HIS A N 1
ATOM 611 C CA . HIS A 1 86 ? -7.145 15.602 4.328 1 94.62 86 HIS A CA 1
ATOM 612 C C . HIS A 1 86 ? -5.949 16.203 5.055 1 94.62 86 HIS A C 1
ATOM 614 O O . HIS A 1 86 ? -4.824 15.719 4.93 1 94.62 86 HIS A O 1
ATOM 620 N N . PRO A 1 87 ? -6.219 17.266 5.809 1 93.62 87 PRO A N 1
ATOM 621 C CA . PRO A 1 87 ? -5.121 17.766 6.637 1 93.62 87 PRO A CA 1
ATOM 622 C C . PRO A 1 87 ? -4.809 16.859 7.824 1 93.62 87 PRO A C 1
ATOM 624 O O . PRO A 1 87 ? -5.719 16.453 8.555 1 93.62 87 PRO A O 1
ATOM 627 N N . VAL A 1 88 ? -3.547 16.578 7.922 1 94.88 88 VAL A N 1
ATOM 628 C CA . VAL A 1 88 ? -3.166 15.641 8.984 1 94.88 88 VAL A CA 1
ATOM 629 C C . VAL A 1 88 ? -1.859 16.109 9.625 1 94.88 88 VAL A C 1
ATOM 631 O O . VAL A 1 88 ? -1.112 16.891 9.039 1 94.88 88 VAL A O 1
ATOM 634 N N . CYS A 1 89 ? -1.668 15.688 10.836 1 95.19 89 CYS A N 1
ATOM 635 C CA . CYS A 1 89 ? -0.378 15.711 11.516 1 95.19 89 CYS A CA 1
ATOM 636 C C . CYS A 1 89 ? 0.239 14.312 11.555 1 95.19 89 CYS A C 1
ATOM 638 O O . CYS A 1 89 ? -0.365 13.375 12.078 1 95.19 89 CYS A O 1
ATOM 640 N N . CYS A 1 90 ? 1.424 14.156 11 1 96.75 90 CYS A N 1
ATOM 641 C CA . CYS A 1 90 ? 2.049 12.836 10.914 1 96.75 90 CYS A CA 1
ATOM 642 C C . CYS A 1 90 ? 3.35 12.797 11.711 1 96.75 90 CYS A C 1
ATOM 644 O O . CYS A 1 90 ? 4.098 13.781 11.727 1 96.75 90 CYS A O 1
ATOM 646 N N . ASP A 1 91 ? 3.648 11.648 12.289 1 96.25 91 ASP A N 1
ATOM 647 C CA . ASP A 1 91 ? 4.867 11.461 13.07 1 96.25 91 ASP A CA 1
ATOM 648 C C . ASP A 1 91 ? 6.098 11.422 12.164 1 96.25 91 ASP A C 1
ATOM 650 O O . ASP A 1 91 ? 7.176 11.883 12.547 1 96.25 91 ASP A O 1
ATOM 654 N N . ASN A 1 92 ? 5.949 10.781 11.031 1 96.06 92 ASN A N 1
ATOM 655 C CA . ASN A 1 92 ? 7.062 10.555 10.117 1 96.06 92 ASN A CA 1
ATOM 656 C C . ASN A 1 92 ? 6.621 10.672 8.664 1 96.06 92 ASN A C 1
ATOM 658 O O . ASN A 1 92 ? 5.445 10.477 8.344 1 96.06 92 ASN A O 1
ATOM 662 N N . LEU A 1 93 ? 7.551 11.039 7.816 1 96.94 93 LEU A N 1
ATOM 663 C CA . LEU A 1 93 ? 7.328 11.117 6.379 1 96.94 93 LEU A CA 1
ATOM 664 C C . LEU A 1 93 ? 8.258 10.164 5.633 1 9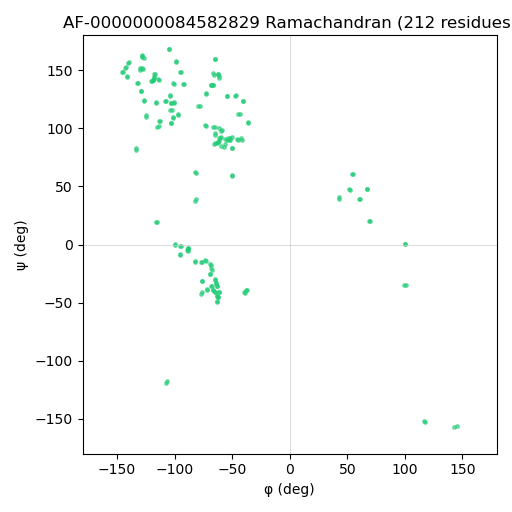6.94 93 LEU A C 1
ATOM 666 O O . LEU A 1 93 ? 9.43 10.016 6.004 1 96.94 93 LEU A O 1
ATOM 670 N N . GLN A 1 94 ? 7.738 9.562 4.617 1 96.62 94 GLN A N 1
ATOM 671 C CA . GLN A 1 94 ? 8.508 8.617 3.816 1 96.62 94 GLN A CA 1
ATOM 672 C C . GLN A 1 94 ? 8.43 8.961 2.332 1 96.62 94 GLN A C 1
ATOM 674 O O . GLN A 1 94 ? 7.559 9.727 1.914 1 96.62 94 GLN A O 1
ATOM 679 N N . ASN A 1 95 ? 9.32 8.422 1.583 1 96.5 95 ASN A N 1
ATOM 680 C CA . ASN A 1 95 ? 9.312 8.547 0.13 1 96.5 95 ASN A CA 1
ATOM 681 C C . ASN A 1 95 ? 9.195 10.008 -0.301 1 96.5 95 ASN A C 1
ATOM 683 O O . ASN A 1 95 ? 8.32 10.352 -1.1 1 96.5 95 ASN A O 1
ATOM 687 N N . ASN A 1 96 ? 10.039 10.891 0.327 1 95.19 96 ASN A N 1
ATOM 688 C CA . ASN A 1 96 ? 10.133 12.32 0.034 1 95.19 96 ASN A CA 1
ATOM 689 C C . ASN A 1 96 ? 8.883 13.07 0.474 1 95.19 96 ASN A C 1
ATOM 691 O O . ASN A 1 96 ? 8.453 14.016 -0.192 1 95.19 96 ASN A O 1
ATOM 695 N N . GLY A 1 97 ? 8.148 12.43 1.399 1 97.12 97 GLY A N 1
ATOM 696 C CA . GLY A 1 97 ? 7.059 13.125 2.057 1 97.12 97 GLY A CA 1
ATOM 697 C C . GLY A 1 97 ? 5.695 12.789 1.479 1 97.12 97 GLY A C 1
ATOM 698 O O . GLY A 1 97 ? 4.676 13.32 1.931 1 97.12 97 GLY A O 1
ATOM 699 N N . VAL A 1 98 ? 5.688 11.953 0.519 1 97.44 98 VAL A N 1
ATOM 700 C CA . VAL A 1 98 ? 4.402 11.68 -0.122 1 97.44 98 VAL A CA 1
ATOM 701 C C . VAL A 1 98 ? 3.625 10.656 0.694 1 97.44 98 VAL A C 1
ATOM 703 O O . VAL A 1 98 ? 2.426 10.461 0.479 1 97.44 98 VAL A O 1
ATOM 706 N N . ILE A 1 99 ? 4.336 9.984 1.611 1 98.5 99 ILE A N 1
ATOM 707 C CA . ILE A 1 99 ? 3.709 9.047 2.535 1 98.5 99 ILE A CA 1
ATOM 708 C C . ILE A 1 99 ? 3.869 9.547 3.969 1 98.5 99 ILE A C 1
ATOM 710 O O . ILE A 1 99 ? 4.988 9.797 4.426 1 98.5 99 ILE A O 1
ATOM 714 N N . GLY A 1 100 ? 2.801 9.742 4.664 1 98.19 100 GLY A N 1
ATOM 715 C CA . GLY A 1 100 ? 2.824 10.062 6.082 1 98.19 100 GLY A CA 1
ATOM 716 C C . GLY A 1 100 ? 2.52 8.859 6.965 1 98.19 100 GLY A C 1
ATOM 717 O O . GLY A 1 100 ? 1.646 8.055 6.645 1 98.19 100 GLY A O 1
ATOM 718 N N . VAL A 1 101 ? 3.256 8.742 8.039 1 98.31 101 VAL A N 1
ATOM 719 C CA . VAL A 1 101 ? 3.051 7.633 8.961 1 98.31 101 VAL A CA 1
ATOM 720 C C . VAL A 1 101 ? 2.686 8.172 10.344 1 98.31 101 VAL A C 1
ATOM 722 O O . VAL A 1 101 ? 3.273 9.148 10.812 1 98.31 101 VAL A O 1
ATOM 725 N N . GLY A 1 102 ? 1.716 7.426 10.984 1 97.25 102 GLY A N 1
ATOM 726 C CA . GLY A 1 102 ? 1.28 7.879 12.297 1 97.25 102 GLY A CA 1
ATOM 727 C C . GLY A 1 102 ? 0.536 9.203 12.258 1 97.25 102 GLY A C 1
ATOM 728 O O . GLY A 1 102 ? 0.829 10.109 13.039 1 97.25 102 GLY A O 1
ATOM 729 N N . CYS A 1 103 ? -0.396 9.328 11.391 1 96.81 103 CYS A N 1
ATOM 730 C CA . CYS A 1 103 ? -1.101 10.586 11.148 1 96.81 103 CYS A CA 1
ATOM 731 C C . CYS A 1 103 ? -2.393 10.648 11.945 1 96.81 103 CYS A C 1
ATOM 733 O O . CYS A 1 103 ? -3.055 9.633 12.156 1 96.81 103 CYS A O 1
ATOM 735 N N . VAL A 1 104 ? -2.744 11.852 12.312 1 96.31 104 VAL A N 1
ATOM 736 C CA . VAL A 1 104 ? -4.035 12.172 12.914 1 96.31 104 VAL A CA 1
ATOM 737 C C . VAL A 1 104 ? -4.641 13.391 12.227 1 96.31 104 VAL A C 1
ATOM 739 O O . VAL A 1 104 ? -3.924 14.328 11.859 1 96.31 104 VAL A O 1
ATOM 742 N N . PRO A 1 105 ? -5.945 13.297 12.016 1 94.12 105 PRO A N 1
ATOM 743 C CA . PRO A 1 105 ? -6.562 14.453 11.367 1 94.12 105 PRO A CA 1
ATOM 744 C C . PRO A 1 105 ? -6.434 15.734 12.188 1 94.12 105 PRO A C 1
ATOM 746 O O . PRO A 1 105 ? -6.469 15.688 13.422 1 94.12 105 PRO A O 1
ATOM 749 N N . ILE A 1 106 ? -6.234 16.875 11.484 1 89.88 106 ILE A N 1
ATOM 750 C CA . ILE A 1 106 ? -6.238 18.172 12.148 1 89.88 106 ILE A CA 1
ATOM 751 C C . ILE A 1 106 ? -7.227 19.109 11.453 1 89.88 106 ILE A C 1
ATOM 753 O O . ILE A 1 106 ? -7.695 18.812 10.352 1 89.88 106 ILE A O 1
ATOM 757 N N . SER A 1 107 ? -7.629 20.156 12.148 1 85.06 107 SER A N 1
ATOM 758 C CA . SER A 1 107 ? -8.523 21.156 11.57 1 85.06 107 SER A CA 1
ATOM 759 C C . SER A 1 107 ? -7.766 22.422 11.211 1 85.06 107 SER A C 1
ATOM 761 O O . SER A 1 107 ? -6.926 22.891 11.984 1 85.06 107 SER A O 1
ATOM 763 N N . LEU A 1 108 ? -7.996 22.828 9.922 1 76.75 108 LEU A N 1
ATOM 764 C CA . LEU A 1 108 ? -7.367 24.078 9.508 1 76.75 108 LEU A CA 1
ATOM 765 C C . LEU A 1 108 ? -8.352 25.234 9.578 1 76.75 108 LEU A C 1
ATOM 767 O O . LEU A 1 108 ? -9.562 25.031 9.438 1 76.75 108 LEU A O 1
ATOM 771 N N . MET B 1 1 ? -68.375 -21.094 -9.219 1 34.72 1 MET B N 1
ATOM 772 C CA . MET B 1 1 ? -67.188 -21.984 -9.234 1 34.72 1 MET B CA 1
ATOM 773 C C . MET B 1 1 ? -66 -21.281 -9.773 1 34.72 1 MET B C 1
ATOM 775 O O . MET B 1 1 ? -65.875 -21 -10.977 1 34.72 1 MET B O 1
ATOM 779 N N . PHE B 1 2 ? -65.5 -20.062 -9.117 1 48.66 2 PHE B N 1
ATOM 780 C CA . PHE B 1 2 ? -64.375 -19.203 -9.461 1 48.66 2 PHE B CA 1
ATOM 781 C C . PHE B 1 2 ? -63.062 -19.984 -9.438 1 48.66 2 PHE B C 1
ATOM 783 O O . PHE B 1 2 ? -62.719 -20.641 -8.445 1 48.66 2 PHE B O 1
ATOM 790 N N . ALA B 1 3 ? -62.594 -20.438 -10.625 1 43.41 3 ALA B N 1
ATOM 791 C CA . ALA B 1 3 ? -61.312 -21.109 -10.914 1 43.41 3 ALA B CA 1
ATOM 792 C C . ALA B 1 3 ? -60.125 -20.25 -10.461 1 43.41 3 ALA B C 1
ATOM 794 O O . ALA B 1 3 ? -60 -19.109 -10.891 1 43.41 3 ALA B O 1
ATOM 795 N N . LYS B 1 4 ? -59.688 -20.359 -9.148 1 53.66 4 LYS B N 1
ATOM 796 C CA . LYS B 1 4 ? -58.438 -19.766 -8.641 1 53.66 4 LYS B CA 1
ATOM 797 C C . LYS B 1 4 ? -57.25 -20.109 -9.516 1 53.66 4 LYS B C 1
ATOM 799 O O . LYS B 1 4 ? -56.906 -21.281 -9.68 1 53.66 4 LYS B O 1
ATOM 804 N N . LEU B 1 5 ? -56.969 -19.391 -10.656 1 49.25 5 LEU B N 1
ATOM 805 C CA . LEU B 1 5 ? -55.812 -19.547 -11.516 1 49.25 5 LEU B CA 1
ATOM 806 C C . LEU B 1 5 ? -54.5 -19.484 -10.703 1 49.25 5 LEU B C 1
ATOM 808 O O . LEU B 1 5 ? -54.25 -18.484 -10.031 1 49.25 5 LEU B O 1
ATOM 812 N N . ALA B 1 6 ? -54 -20.609 -10.219 1 53.81 6 ALA B N 1
ATOM 813 C CA . ALA B 1 6 ? -52.719 -20.719 -9.539 1 53.81 6 ALA B CA 1
ATOM 814 C C . ALA B 1 6 ? -51.562 -20.359 -10.477 1 53.81 6 ALA B C 1
ATOM 816 O O . ALA B 1 6 ? -51.375 -21 -11.516 1 53.81 6 ALA B O 1
ATOM 817 N N . VAL B 1 7 ? -51.188 -19.125 -10.594 1 53 7 VAL B N 1
ATOM 818 C CA . VAL B 1 7 ? -50 -18.703 -11.336 1 53 7 VAL B CA 1
ATOM 819 C C . VAL B 1 7 ? -48.75 -19.312 -10.711 1 53 7 VAL B C 1
ATOM 821 O O . VAL B 1 7 ? -48.469 -19.062 -9.539 1 53 7 VAL B O 1
ATOM 824 N N . PHE B 1 8 ? -48.344 -20.531 -11.156 1 51.72 8 PHE B N 1
ATOM 825 C CA . PHE B 1 8 ? -47.094 -21.125 -10.734 1 51.72 8 PHE B CA 1
ATOM 826 C C . PHE B 1 8 ? -45.906 -20.328 -11.258 1 51.72 8 PHE B C 1
ATOM 828 O O . PHE B 1 8 ? -45.781 -20.125 -12.461 1 51.72 8 PHE B O 1
ATOM 835 N N . ALA B 1 9 ? -45.281 -19.5 -10.469 1 53.41 9 ALA B N 1
ATOM 836 C CA . ALA B 1 9 ? -44.031 -18.797 -10.781 1 53.41 9 ALA B CA 1
ATOM 837 C C . ALA B 1 9 ? -42.875 -19.766 -10.938 1 53.41 9 ALA B C 1
ATOM 839 O O . ALA B 1 9 ? -42.531 -20.484 -10 1 53.41 9 ALA B O 1
ATOM 840 N N . THR B 1 10 ? -42.531 -20.188 -12.188 1 50.84 10 THR B N 1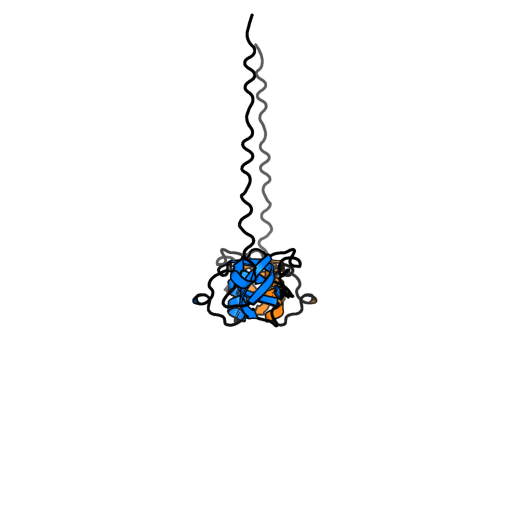
ATOM 841 C CA . THR B 1 10 ? -41.344 -21 -12.477 1 50.84 10 THR B CA 1
ATOM 842 C C . THR B 1 10 ? -40.094 -20.234 -12.086 1 50.84 10 THR B C 1
ATOM 844 O O . THR B 1 10 ? -39.875 -19.109 -12.539 1 50.84 10 THR B O 1
ATOM 847 N N . LEU B 1 11 ? -39.5 -20.516 -10.93 1 50.12 11 LEU B N 1
ATOM 848 C CA . LEU B 1 11 ? -38.188 -20.016 -10.516 1 50.12 11 LEU B CA 1
ATOM 849 C C . LEU B 1 11 ? -37.094 -20.484 -11.477 1 50.12 11 LEU B C 1
ATOM 851 O O . LEU B 1 11 ? -36.844 -21.688 -11.625 1 50.12 11 LEU B O 1
ATOM 855 N N . LEU B 1 12 ? -36.75 -19.719 -12.523 1 49.97 12 LEU B N 1
ATOM 856 C CA . LEU B 1 12 ? -35.625 -20 -13.391 1 49.97 12 LEU B CA 1
ATOM 857 C C . LEU B 1 12 ? -34.312 -20.031 -12.586 1 49.97 12 LEU B C 1
ATOM 859 O O . LEU B 1 12 ? -33.875 -19 -12.086 1 49.97 12 LEU B O 1
ATOM 863 N N . VAL B 1 13 ? -33.969 -21.203 -11.977 1 49.41 13 VAL B N 1
ATOM 864 C CA . VAL B 1 13 ? -32.656 -21.375 -11.383 1 49.41 13 VAL B CA 1
ATOM 865 C C . VAL B 1 13 ? -31.578 -21.344 -12.477 1 49.41 13 VAL B C 1
ATOM 867 O O . VAL B 1 13 ? -31.562 -22.219 -13.352 1 49.41 13 VAL B O 1
ATOM 870 N N . THR B 1 14 ? -31.031 -20.188 -12.906 1 47.09 14 THR B N 1
ATOM 871 C CA . THR B 1 14 ? -29.891 -20.125 -13.797 1 47.09 14 THR B CA 1
ATOM 872 C C . THR B 1 14 ? -28.719 -20.953 -13.242 1 47.09 14 THR B C 1
ATOM 874 O O . THR B 1 14 ? -28.266 -20.703 -12.125 1 47.09 14 THR B O 1
ATOM 877 N N . LEU B 1 15 ? -28.609 -22.203 -13.602 1 44.59 15 LEU B N 1
ATOM 878 C CA . LEU B 1 15 ? -27.406 -22.984 -13.32 1 44.59 15 LEU B CA 1
ATOM 879 C C . LEU B 1 15 ? -26.172 -22.25 -13.805 1 44.59 15 LEU B C 1
ATOM 881 O O . LEU B 1 15 ? -26.016 -22 -15.008 1 44.59 15 LEU B O 1
ATOM 885 N N . ALA B 1 16 ? -25.531 -21.422 -12.914 1 47.16 16 ALA B N 1
ATOM 886 C CA . ALA B 1 16 ? -24.203 -20.922 -13.242 1 47.16 16 ALA B CA 1
ATOM 887 C C . ALA B 1 16 ? -23.328 -22.062 -13.766 1 47.16 16 ALA B C 1
ATOM 889 O O . ALA B 1 16 ? -23.125 -23.062 -13.086 1 47.16 16 ALA B O 1
ATOM 890 N N . ALA B 1 17 ? -23.266 -22.344 -15.039 1 45.81 17 ALA B N 1
ATOM 891 C CA . ALA B 1 17 ? -22.375 -23.297 -15.68 1 45.81 17 ALA B CA 1
ATOM 892 C C . ALA B 1 17 ? -21.016 -23.312 -15.016 1 45.81 17 ALA B C 1
ATOM 894 O O . ALA B 1 17 ? -20.438 -22.25 -14.758 1 45.81 17 ALA B O 1
ATOM 895 N N . ALA B 1 18 ? -20.75 -24.312 -14.258 1 45.5 18 ALA B N 1
ATOM 896 C CA . ALA B 1 18 ? -19.422 -24.547 -13.719 1 45.5 18 ALA B CA 1
ATOM 897 C C . ALA B 1 18 ? -18.344 -24.281 -14.773 1 45.5 18 ALA B C 1
ATOM 899 O O . ALA B 1 18 ? -18.391 -24.844 -15.867 1 45.5 18 ALA B O 1
ATOM 900 N N . LYS B 1 19 ? -17.812 -23 -14.867 1 48.56 19 LYS B N 1
ATOM 901 C CA . LYS B 1 19 ? -16.688 -22.781 -15.773 1 48.56 19 LYS B CA 1
ATOM 902 C C . LYS B 1 19 ? -15.695 -23.922 -15.703 1 48.56 19 LYS B C 1
ATOM 904 O O . LYS B 1 19 ? -15.469 -24.5 -14.633 1 48.56 19 LYS B O 1
ATOM 909 N N . PRO B 1 20 ? -15.391 -24.562 -16.75 1 47 20 PRO B N 1
ATOM 910 C CA . PRO B 1 20 ? -14.43 -25.672 -16.719 1 47 20 PRO B CA 1
ATOM 911 C C . PRO B 1 20 ? -13.188 -25.344 -15.898 1 47 20 PRO B C 1
ATOM 913 O O . PRO B 1 20 ? -12.664 -24.219 -15.969 1 47 20 PRO B O 1
ATOM 916 N N . LEU B 1 21 ? -13 -26.031 -14.734 1 48.69 21 LEU B N 1
ATOM 917 C CA . LEU B 1 21 ? -11.844 -25.969 -13.852 1 48.69 21 LEU B CA 1
ATOM 918 C C . LEU B 1 21 ? -10.547 -26.156 -14.633 1 48.69 21 LEU B C 1
ATOM 920 O O . LEU B 1 21 ? -10.266 -27.25 -15.117 1 48.69 21 LEU B O 1
ATOM 924 N N . HIS B 1 22 ? -10.227 -25.344 -15.594 1 56.72 22 HIS B N 1
ATOM 925 C CA . HIS B 1 22 ? -8.898 -25.516 -16.172 1 56.72 22 HIS B CA 1
ATOM 926 C C . HIS B 1 22 ? -7.816 -25.469 -15.094 1 56.72 22 HIS B C 1
ATOM 928 O O . HIS B 1 22 ? -7.848 -24.609 -14.211 1 56.72 22 HIS B O 1
ATOM 934 N N . PRO B 1 23 ? -6.918 -26.594 -15.125 1 57.78 23 PRO B N 1
ATOM 935 C CA . PRO B 1 23 ? -5.879 -26.641 -14.094 1 57.78 23 PRO B CA 1
ATOM 936 C C . PRO B 1 23 ? -5.148 -25.312 -13.93 1 57.78 23 PRO B C 1
ATOM 938 O O . PRO B 1 23 ? -4.914 -24.609 -14.922 1 57.78 23 PRO B O 1
ATOM 941 N N . ALA B 1 24 ? -5.059 -24.844 -12.766 1 56.78 24 ALA B N 1
ATOM 942 C CA . ALA B 1 24 ? -4.41 -23.578 -12.422 1 56.78 24 ALA B CA 1
ATOM 943 C C . ALA B 1 24 ? -3.158 -23.344 -13.266 1 56.78 24 ALA B C 1
ATOM 945 O O . ALA B 1 24 ? -2.918 -22.234 -13.742 1 56.78 24 ALA B O 1
ATOM 946 N N . ALA B 1 25 ? -2.408 -24.422 -13.5 1 60.56 25 ALA B N 1
ATOM 947 C CA . ALA B 1 25 ? -1.158 -24.312 -14.25 1 60.56 25 ALA B CA 1
ATOM 948 C C . ALA B 1 25 ? -1.416 -23.875 -15.688 1 60.56 25 ALA B C 1
ATOM 950 O O . ALA B 1 25 ? -0.62 -23.141 -16.266 1 60.56 25 ALA B O 1
ATOM 951 N N . ALA B 1 26 ? -2.535 -24.266 -16.125 1 66.44 26 ALA B N 1
ATOM 952 C CA . ALA B 1 26 ? -2.824 -23.906 -17.516 1 66.44 26 ALA B CA 1
ATOM 953 C C . ALA B 1 26 ? -3.223 -22.438 -17.625 1 66.44 26 ALA B C 1
ATOM 955 O O . ALA B 1 26 ? -3.096 -21.844 -18.703 1 66.44 26 ALA B O 1
ATOM 956 N N . GLN B 1 27 ? -3.523 -21.906 -16.5 1 76.5 27 GLN B N 1
ATOM 957 C CA . GLN B 1 27 ? -4.016 -20.531 -16.5 1 76.5 27 GLN B CA 1
ATOM 958 C C . GLN B 1 27 ? -2.883 -19.531 -16.234 1 76.5 27 GLN B C 1
ATOM 960 O O . GLN B 1 27 ? -3.051 -18.328 -16.422 1 76.5 27 GLN B O 1
ATOM 965 N N . CYS B 1 28 ? -1.758 -20.109 -15.891 1 86.19 28 CYS B N 1
ATOM 966 C CA . CYS B 1 28 ? -0.613 -19.281 -15.531 1 86.19 28 CYS B CA 1
ATOM 967 C C . CYS B 1 28 ? 0.653 -19.75 -16.219 1 86.19 28 CYS B C 1
ATOM 969 O O . CYS B 1 28 ? 1.426 -20.531 -15.648 1 86.19 28 CYS B O 1
ATOM 971 N N . ASN B 1 29 ? 0.821 -19.344 -17.5 1 81.94 29 ASN B N 1
ATOM 972 C CA . ASN B 1 29 ? 1.922 -19.828 -18.312 1 81.94 29 ASN B CA 1
ATOM 973 C C . ASN B 1 29 ? 3.246 -19.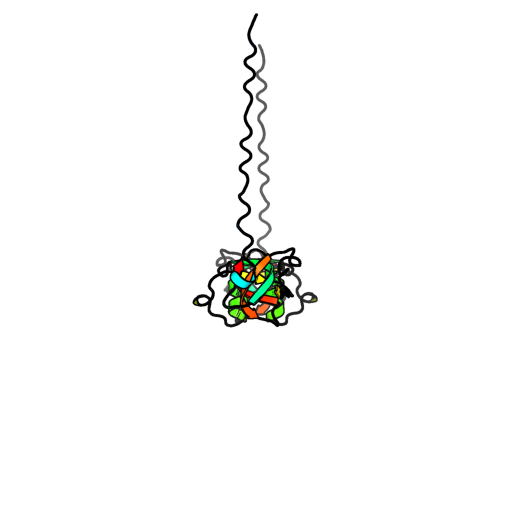172 -17.938 1 81.94 29 ASN B C 1
ATOM 975 O O . ASN B 1 29 ? 4.293 -19.828 -17.953 1 81.94 29 ASN B O 1
ATOM 979 N N . THR B 1 30 ? 3.059 -17.906 -17.703 1 86.38 30 THR B N 1
ATOM 980 C CA . THR B 1 30 ? 4.227 -17.141 -17.281 1 86.38 30 THR B CA 1
ATOM 981 C C . THR B 1 30 ? 3.957 -16.422 -15.961 1 86.38 30 THR B C 1
ATOM 983 O O . THR B 1 30 ? 2.811 -16.094 -15.656 1 86.38 30 THR B O 1
ATOM 986 N N . GLY B 1 31 ? 4.613 -16.859 -15.008 1 91.69 31 GLY B N 1
ATOM 987 C CA . GLY B 1 31 ? 4.414 -16.156 -13.742 1 91.69 31 GLY B CA 1
ATOM 988 C C . GLY B 1 31 ? 4.426 -17.094 -12.539 1 91.69 31 GLY B C 1
ATOM 989 O O . GLY B 1 31 ? 5.008 -18.172 -12.594 1 91.69 31 GLY B O 1
ATOM 990 N N . HIS B 1 32 ? 3.783 -16.547 -11.539 1 92.38 32 HIS B N 1
ATOM 991 C CA . HIS B 1 32 ? 3.787 -17.266 -10.273 1 92.38 32 HIS B CA 1
ATOM 992 C C . HIS B 1 32 ? 2.367 -17.469 -9.75 1 92.38 32 HIS B C 1
ATOM 994 O O . HIS B 1 32 ? 1.617 -16.516 -9.586 1 92.38 32 HIS B O 1
ATOM 1000 N N . ILE B 1 33 ? 2.004 -18.719 -9.508 1 92.44 33 ILE B N 1
ATOM 1001 C CA . ILE B 1 33 ? 0.701 -19.016 -8.922 1 92.44 33 ILE B CA 1
ATOM 1002 C C . ILE B 1 33 ? 0.737 -18.75 -7.422 1 92.44 33 ILE B C 1
ATOM 1004 O O . ILE B 1 33 ? 1.576 -19.312 -6.707 1 92.44 33 ILE B O 1
ATOM 1008 N N . GLN B 1 34 ? -0.109 -17.844 -7.012 1 93.81 34 GLN B N 1
ATOM 1009 C CA . GLN B 1 34 ? -0.12 -17.453 -5.609 1 93.81 34 GLN B CA 1
ATOM 1010 C C . GLN B 1 34 ? -1.534 -17.484 -5.039 1 93.81 34 GLN B C 1
ATOM 1012 O O . GLN B 1 34 ? -2.514 -17.391 -5.785 1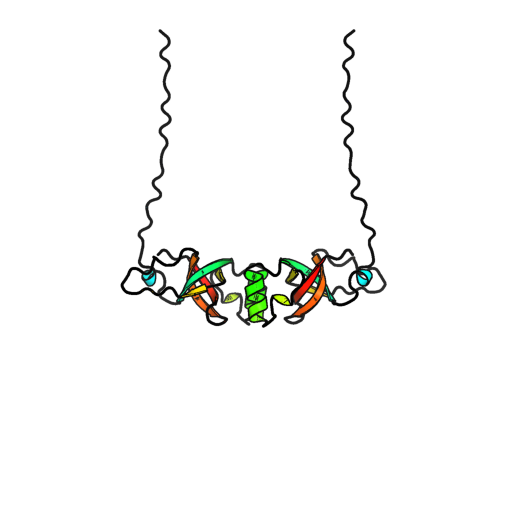 93.81 34 GLN B O 1
ATOM 1017 N N . CYS B 1 35 ? -1.574 -17.719 -3.773 1 95.56 35 CYS B N 1
ATOM 1018 C CA . CYS B 1 35 ? -2.766 -17.453 -2.971 1 95.56 35 CYS B CA 1
ATOM 1019 C C . CYS B 1 35 ? -2.605 -16.188 -2.146 1 95.56 35 CYS B C 1
ATOM 1021 O O . CYS B 1 35 ? -1.75 -16.125 -1.262 1 95.56 35 CYS B O 1
ATOM 1023 N N . CYS B 1 36 ? -3.43 -15.148 -2.414 1 97.31 36 CYS B N 1
ATOM 1024 C CA . CYS B 1 36 ? -3.295 -13.875 -1.719 1 97.31 36 CYS B CA 1
ATOM 1025 C C . CYS B 1 36 ? -4.516 -13.594 -0.847 1 97.31 36 CYS B C 1
ATOM 1027 O O . CYS B 1 36 ? -5.641 -13.906 -1.232 1 97.31 36 CYS B O 1
ATOM 1029 N N . ASN B 1 37 ? -4.305 -13.039 0.269 1 97.44 37 ASN B N 1
ATOM 1030 C CA . ASN B 1 37 ? -5.41 -12.688 1.151 1 97.44 37 ASN B CA 1
ATOM 1031 C C . ASN B 1 37 ? -6.25 -11.555 0.568 1 97.44 37 ASN B C 1
ATOM 1033 O O . ASN B 1 37 ? -7.465 -11.508 0.769 1 97.44 37 ASN B O 1
ATOM 1037 N N . GLU B 1 38 ? -5.59 -10.641 -0.1 1 97.69 38 GLU B N 1
ATOM 1038 C CA . GLU B 1 38 ? -6.254 -9.5 -0.719 1 97.69 38 GLU B CA 1
ATOM 1039 C C . GLU B 1 38 ? -5.633 -9.164 -2.07 1 97.69 38 GLU B C 1
ATOM 1041 O O . GLU B 1 38 ? -4.422 -9.297 -2.252 1 97.69 38 GLU B O 1
ATOM 1046 N N . VAL B 1 39 ? -6.5 -8.742 -2.967 1 98.06 39 VAL B N 1
ATOM 1047 C CA . VAL B 1 39 ? -6.035 -8.25 -4.258 1 98.06 39 VAL B CA 1
ATOM 1048 C C . VAL B 1 39 ? -6.652 -6.883 -4.543 1 98.06 39 VAL B C 1
ATOM 1050 O O . VAL B 1 39 ? -7.828 -6.656 -4.258 1 98.06 39 VAL B O 1
ATOM 1053 N N . GLN B 1 40 ? -5.848 -5.961 -4.938 1 97.62 40 GLN B N 1
ATOM 1054 C CA . GLN B 1 40 ? -6.312 -4.613 -5.242 1 97.62 40 GLN B CA 1
ATOM 1055 C C . GLN B 1 40 ? -5.848 -4.168 -6.629 1 97.62 40 GLN B C 1
ATOM 1057 O O . GLN B 1 40 ? -4.797 -4.605 -7.105 1 97.62 40 GLN B O 1
ATOM 1062 N N . GLN B 1 41 ? -6.688 -3.285 -7.203 1 96.75 41 GLN B N 1
ATOM 1063 C CA . GLN B 1 41 ? -6.262 -2.709 -8.477 1 96.75 41 GLN B CA 1
ATOM 1064 C C . GLN B 1 41 ? -4.977 -1.903 -8.305 1 96.75 41 GLN B C 1
ATOM 1066 O O . GLN B 1 41 ? -4.797 -1.208 -7.305 1 96.75 41 GLN B O 1
ATOM 1071 N N . SER B 1 42 ? -4.18 -1.933 -9.359 1 96.81 42 SER B N 1
ATOM 1072 C CA . SER B 1 42 ? -2.848 -1.347 -9.258 1 96.81 42 SER B CA 1
ATOM 1073 C C . SER B 1 42 ? -2.914 0.177 -9.227 1 96.81 42 SER B C 1
ATOM 1075 O O . SER B 1 42 ? -1.958 0.837 -8.812 1 96.81 42 SER B O 1
ATOM 1077 N N . HIS B 1 43 ? -4.027 0.767 -9.562 1 95.38 43 HIS B N 1
ATOM 1078 C CA . HIS B 1 43 ? -4.059 2.217 -9.727 1 95.38 43 HIS B CA 1
ATOM 1079 C C . HIS B 1 43 ? -4.637 2.898 -8.492 1 95.38 43 HIS B C 1
ATOM 1081 O O . HIS B 1 43 ? -4.801 4.121 -8.477 1 95.38 43 HIS B O 1
ATOM 1087 N N . THR B 1 44 ? -5.016 2.115 -7.465 1 95.19 44 THR B N 1
ATOM 1088 C CA . THR B 1 44 ? -5.457 2.754 -6.23 1 95.19 44 THR B CA 1
ATOM 1089 C C . THR B 1 44 ? -4.309 3.516 -5.574 1 95.19 44 THR B C 1
ATOM 1091 O O . THR B 1 44 ? -3.139 3.207 -5.805 1 95.19 44 THR B O 1
ATOM 1094 N N . ALA B 1 45 ? -4.625 4.441 -4.727 1 94.44 45 ALA B N 1
ATOM 1095 C CA . ALA B 1 45 ? -3.607 5.266 -4.07 1 94.44 45 ALA B CA 1
ATOM 1096 C C . ALA B 1 45 ? -2.67 4.41 -3.227 1 94.44 45 ALA B C 1
ATOM 1098 O O . ALA B 1 45 ? -1.456 4.629 -3.223 1 94.44 45 ALA B O 1
ATOM 1099 N N . ALA B 1 46 ? -3.225 3.475 -2.564 1 96.12 46 ALA B N 1
ATOM 1100 C CA . ALA B 1 46 ? -2.426 2.607 -1.701 1 96.12 46 ALA B CA 1
ATOM 1101 C C . ALA B 1 46 ? -1.45 1.768 -2.52 1 96.12 46 ALA B C 1
ATOM 1103 O O . ALA B 1 46 ? -0.278 1.64 -2.16 1 96.12 46 ALA B O 1
ATOM 1104 N N . MET B 1 47 ? -1.952 1.29 -3.646 1 97.5 47 MET B N 1
ATOM 1105 C CA . MET B 1 47 ? -1.084 0.44 -4.457 1 97.5 47 MET B CA 1
ATOM 1106 C C . MET B 1 47 ? -0.057 1.276 -5.215 1 97.5 47 MET B C 1
ATOM 1108 O O . MET B 1 47 ? 1.076 0.839 -5.418 1 97.5 47 MET B O 1
ATOM 1112 N N . GLN B 1 48 ? -0.447 2.451 -5.547 1 96.62 48 GLN B N 1
ATOM 1113 C CA . GLN B 1 48 ? 0.525 3.338 -6.184 1 96.62 48 GLN B CA 1
ATOM 1114 C C . GLN B 1 48 ? 1.64 3.715 -5.211 1 96.62 48 GLN B C 1
ATOM 1116 O O . GLN B 1 48 ? 2.809 3.783 -5.598 1 96.62 48 GLN B O 1
ATOM 1121 N N . ALA B 1 49 ? 1.252 3.939 -4.004 1 97.38 49 ALA B N 1
ATOM 1122 C CA . ALA B 1 49 ? 2.26 4.207 -2.982 1 97.38 49 ALA B CA 1
ATOM 1123 C C . ALA B 1 49 ? 3.176 3.004 -2.787 1 97.38 49 ALA B C 1
ATOM 1125 O O . ALA B 1 49 ? 4.398 3.152 -2.715 1 97.38 49 ALA B O 1
ATOM 1126 N N . LEU B 1 50 ? 2.648 1.836 -2.73 1 97.88 50 LEU B N 1
ATOM 1127 C CA . LEU B 1 50 ? 3.404 0.604 -2.541 1 97.88 50 LEU B CA 1
ATOM 1128 C C . LEU B 1 50 ? 4.359 0.365 -3.707 1 97.88 50 LEU B C 1
ATOM 1130 O O . LEU B 1 50 ? 5.547 0.122 -3.5 1 97.88 50 LEU B O 1
ATOM 1134 N N . LEU B 1 51 ? 3.793 0.48 -4.926 1 97.44 51 LEU B N 1
ATOM 1135 C CA . LEU B 1 51 ? 4.609 0.277 -6.117 1 97.44 51 LEU B CA 1
ATOM 1136 C C . LEU B 1 51 ? 5.707 1.332 -6.211 1 97.44 51 LEU B C 1
ATOM 1138 O O . LEU B 1 51 ? 6.828 1.033 -6.633 1 97.44 51 LEU B O 1
ATOM 1142 N N . GLY B 1 52 ? 5.406 2.541 -5.789 1 96.44 52 GLY B N 1
ATOM 1143 C CA . GLY B 1 52 ? 6.398 3.605 -5.766 1 96.44 52 GLY B CA 1
ATOM 1144 C C . GLY B 1 52 ? 7.57 3.311 -4.852 1 96.44 52 GLY B C 1
ATOM 1145 O O . GLY B 1 52 ? 8.727 3.49 -5.238 1 96.44 52 GLY B O 1
ATOM 1146 N N . VAL B 1 53 ? 7.238 2.848 -3.709 1 96.31 53 VAL B N 1
ATOM 1147 C CA . VAL B 1 53 ? 8.297 2.557 -2.748 1 96.31 53 VAL B CA 1
ATOM 1148 C C . VAL B 1 53 ? 9.117 1.359 -3.229 1 96.31 53 VAL B C 1
ATOM 1150 O O . VAL B 1 53 ? 10.312 1.261 -2.939 1 96.31 53 VAL B O 1
ATOM 1153 N N . LEU B 1 54 ? 8.578 0.463 -4.047 1 95.81 54 LEU B N 1
ATOM 1154 C CA . LEU B 1 54 ? 9.258 -0.711 -4.586 1 95.81 54 LEU B CA 1
ATOM 1155 C C . LEU B 1 54 ? 9.984 -0.373 -5.883 1 95.81 54 LEU B C 1
ATOM 1157 O O . LEU B 1 54 ? 10.664 -1.225 -6.457 1 95.81 54 LEU B O 1
ATOM 1161 N N . ASP B 1 55 ? 9.781 0.871 -6.27 1 95.56 55 ASP B N 1
ATOM 1162 C CA . ASP B 1 55 ? 10.391 1.375 -7.496 1 95.56 55 ASP B CA 1
ATOM 1163 C C . ASP B 1 55 ? 9.922 0.581 -8.711 1 95.56 55 ASP B C 1
ATOM 1165 O O . ASP B 1 55 ? 10.719 0.231 -9.578 1 95.56 55 ASP B O 1
ATOM 1169 N N . ILE B 1 56 ? 8.664 0.22 -8.734 1 95.56 56 ILE B N 1
ATOM 1170 C CA . ILE B 1 56 ? 8.047 -0.44 -9.875 1 95.56 56 ILE B CA 1
ATOM 1171 C C . ILE B 1 56 ? 7.25 0.578 -10.695 1 95.56 56 ILE B C 1
ATOM 1173 O O . ILE B 1 56 ? 6.301 1.179 -10.188 1 95.56 56 ILE B O 1
ATOM 1177 N N . PRO B 1 57 ? 7.551 0.712 -11.859 1 95.06 57 PRO B N 1
ATOM 1178 C CA . PRO B 1 57 ? 6.793 1.667 -12.68 1 95.06 57 PRO B CA 1
ATOM 1179 C C . PRO B 1 57 ? 5.34 1.246 -12.883 1 95.06 57 PRO B C 1
ATOM 1181 O O . PRO B 1 57 ? 5.07 0.082 -13.188 1 95.06 57 PRO B O 1
ATOM 1184 N N . PHE B 1 58 ? 4.5 2.158 -12.773 1 92.75 58 PHE B N 1
ATOM 1185 C CA . PHE B 1 58 ? 3.068 1.885 -12.82 1 92.75 58 PHE B CA 1
ATOM 1186 C C . PHE B 1 58 ? 2.662 1.333 -14.18 1 92.75 58 PHE B C 1
ATOM 1188 O O . PHE B 1 58 ? 1.804 0.452 -14.266 1 92.75 58 PHE B O 1
ATOM 1195 N N . GLN B 1 59 ? 3.393 1.839 -15.156 1 90.69 59 GLN B N 1
ATOM 1196 C CA . GLN B 1 59 ? 3.047 1.483 -16.531 1 90.69 59 GLN B CA 1
ATOM 1197 C C . GLN B 1 59 ? 3.33 0.01 -16.797 1 90.69 59 GLN B C 1
ATOM 1199 O O . GLN B 1 59 ? 2.826 -0.553 -17.781 1 90.69 59 GLN B O 1
ATOM 1204 N N . ASN B 1 60 ? 4.121 -0.56 -15.938 1 90.75 60 ASN B N 1
ATOM 1205 C CA . ASN B 1 60 ? 4.523 -1.943 -16.172 1 90.75 60 ASN B CA 1
ATOM 1206 C C . ASN B 1 60 ? 3.623 -2.92 -15.414 1 90.75 60 ASN B C 1
ATOM 1208 O O . ASN B 1 60 ? 3.793 -4.137 -15.523 1 90.75 60 ASN B O 1
ATOM 1212 N N . VAL B 1 61 ? 2.775 -2.354 -14.758 1 92.88 61 VAL B N 1
ATOM 1213 C CA . VAL B 1 61 ? 1.919 -3.229 -13.969 1 92.88 61 VAL B CA 1
ATOM 1214 C C . VAL B 1 61 ? 0.558 -3.373 -14.641 1 92.88 61 VAL B C 1
ATOM 1216 O O . VAL B 1 61 ? -0.243 -2.434 -14.648 1 92.88 61 VAL B O 1
ATOM 1219 N N . ASN B 1 62 ? 0.507 -4.598 -15.219 1 89.31 62 ASN B N 1
ATOM 1220 C CA . ASN B 1 62 ? -0.775 -4.992 -15.789 1 89.31 62 ASN B CA 1
ATOM 1221 C C . ASN B 1 62 ? -1.531 -5.949 -14.875 1 89.31 62 ASN B C 1
ATOM 1223 O O . ASN B 1 62 ? -1.01 -7 -14.508 1 89.31 62 ASN B O 1
ATOM 1227 N N . GLY B 1 63 ? -2.57 -5.43 -14.328 1 94.88 63 GLY B N 1
ATOM 1228 C CA . GLY B 1 63 ? -3.352 -6.266 -13.43 1 94.88 63 GLY B CA 1
ATOM 1229 C C . GLY B 1 63 ? -3.373 -5.754 -12 1 94.88 63 GLY B C 1
ATOM 1230 O O . GLY B 1 63 ? -3.221 -4.551 -11.766 1 94.88 63 GLY B O 1
ATOM 1231 N N . GLU B 1 64 ? -3.531 -6.715 -11.062 1 97.5 64 GLU B N 1
ATOM 1232 C CA . GLU B 1 64 ? -3.748 -6.359 -9.664 1 97.5 64 GLU B CA 1
ATOM 1233 C C . GLU B 1 64 ? -2.488 -6.586 -8.836 1 97.5 64 GLU B C 1
ATOM 1235 O O . GLU B 1 64 ? -1.514 -7.16 -9.32 1 97.5 64 GLU B O 1
ATOM 1240 N N . VAL B 1 65 ? -2.592 -6.074 -7.738 1 98.44 65 VAL B N 1
ATOM 1241 C CA . VAL B 1 65 ? -1.561 -6.328 -6.738 1 98.44 65 VAL B CA 1
ATOM 1242 C C . VAL B 1 65 ? -2.107 -7.25 -5.652 1 98.44 65 VAL B C 1
ATOM 1244 O O . VAL B 1 65 ? -3.174 -6.992 -5.09 1 98.44 65 VAL B O 1
ATOM 1247 N N . GLY B 1 66 ? -1.448 -8.344 -5.438 1 98.56 66 GLY B N 1
ATOM 1248 C CA . GLY B 1 66 ? -1.812 -9.266 -4.375 1 98.56 66 GLY B CA 1
ATOM 1249 C C . GLY B 1 66 ? -1.075 -9 -3.076 1 98.56 66 GLY B C 1
ATOM 1250 O O . GLY B 1 66 ? 0.115 -8.68 -3.086 1 98.56 66 GLY B O 1
ATOM 1251 N N . LEU B 1 67 ? -1.838 -9.094 -1.995 1 98.62 67 LEU B N 1
ATOM 1252 C CA . LEU B 1 67 ? -1.267 -8.844 -0.676 1 98.62 67 LEU B CA 1
ATOM 1253 C C . LEU B 1 67 ? -1.352 -10.094 0.196 1 98.62 67 LEU B C 1
ATOM 1255 O O . LEU B 1 67 ? -2.348 -10.82 0.154 1 98.62 67 LEU B O 1
ATOM 1259 N N . GLN B 1 68 ? -0.316 -10.242 0.979 1 97.25 68 GLN B N 1
ATOM 1260 C CA . GLN B 1 68 ? -0.225 -11.398 1.866 1 97.25 68 GLN B CA 1
ATOM 1261 C C . GLN B 1 68 ? -0.376 -12.703 1.089 1 97.25 68 GLN B C 1
ATOM 1263 O O . GLN B 1 68 ? -1.241 -13.523 1.405 1 97.25 68 GLN B O 1
ATOM 1268 N N . CYS B 1 69 ? 0.535 -12.867 0.201 1 96.56 69 CYS B N 1
ATOM 1269 C CA . CYS B 1 69 ? 0.476 -14 -0.71 1 96.56 69 CYS B CA 1
ATOM 1270 C C . CYS B 1 69 ? 1.383 -15.133 -0.233 1 96.56 69 CYS B C 1
ATOM 1272 O O . CYS B 1 69 ? 2.34 -14.891 0.507 1 96.56 69 CYS B O 1
ATOM 1274 N N . ASN B 1 70 ? 1.096 -16.312 -0.675 1 94.81 70 ASN B N 1
ATOM 1275 C CA . ASN B 1 70 ? 1.92 -17.5 -0.541 1 94.81 70 ASN B CA 1
ATOM 1276 C C . ASN B 1 70 ? 1.784 -18.422 -1.756 1 94.81 70 ASN B C 1
ATOM 1278 O O . ASN B 1 70 ? 0.739 -18.438 -2.408 1 94.81 70 ASN B O 1
ATOM 1282 N N . PRO B 1 71 ? 2.861 -19.094 -2.021 1 91.62 71 PRO B N 1
ATOM 1283 C CA . PRO B 1 71 ? 2.797 -19.969 -3.199 1 91.62 71 PRO B CA 1
ATOM 1284 C C . PRO B 1 71 ? 1.805 -21.109 -3.033 1 91.62 71 PRO B C 1
ATOM 1286 O O . PRO B 1 71 ? 1.644 -21.641 -1.93 1 91.62 71 PRO B O 1
ATOM 1289 N N . ILE B 1 72 ? 1.211 -21.438 -4.145 1 86.56 72 ILE B N 1
ATOM 1290 C CA . ILE B 1 72 ? 0.371 -22.625 -4.168 1 86.56 72 ILE B CA 1
ATOM 1291 C C . ILE B 1 72 ? 1.165 -23.812 -4.727 1 86.56 72 ILE B C 1
ATOM 1293 O O . ILE B 1 72 ? 1.771 -23.703 -5.797 1 86.56 72 ILE B O 1
ATOM 1297 N N . SER B 1 73 ? 1.455 -24.797 -3.859 1 71.88 73 SER B N 1
ATOM 1298 C CA . SER B 1 73 ? 2.115 -26.016 -4.34 1 71.88 73 SER B CA 1
ATOM 1299 C C . SER B 1 73 ? 1.156 -26.891 -5.141 1 71.88 73 SER B C 1
ATOM 1301 O O . SER B 1 73 ? 0.032 -27.141 -4.707 1 71.88 73 SER B O 1
ATOM 1303 N N . VAL B 1 74 ? 1.277 -26.828 -6.391 1 58.22 74 VAL B N 1
ATOM 1304 C CA . VAL B 1 74 ? 0.447 -27.719 -7.207 1 58.22 74 VAL B CA 1
ATOM 1305 C C . VAL B 1 74 ? 1.072 -29.109 -7.27 1 58.22 74 VAL B C 1
ATOM 1307 O O . VAL B 1 74 ? 2.078 -29.312 -7.953 1 58.22 74 VAL B O 1
ATOM 1310 N N . ILE B 1 75 ? 1.226 -29.797 -6.141 1 50.94 75 ILE B N 1
ATOM 1311 C CA . ILE B 1 75 ? 1.63 -31.188 -6.289 1 50.94 75 ILE B CA 1
ATOM 1312 C C . ILE B 1 75 ? 0.496 -32 -6.926 1 50.94 75 ILE B C 1
ATOM 1314 O O . ILE B 1 75 ? -0.621 -32.031 -6.402 1 50.94 75 ILE B O 1
ATOM 1318 N N . GLY B 1 76 ? 0.926 -32.875 -7.883 1 49.75 76 GLY B N 1
ATOM 1319 C CA . GLY B 1 76 ? 0.218 -33.938 -8.555 1 49.75 76 GLY B CA 1
ATOM 1320 C C . GLY B 1 76 ? -1.19 -33.562 -8.969 1 49.75 76 GLY B C 1
ATOM 1321 O O . GLY B 1 76 ? -2.096 -34.406 -8.945 1 49.75 76 GLY B O 1
ATOM 1322 N N . GLY B 1 77 ? -1.539 -32.406 -9.445 1 49.16 77 GLY B N 1
ATOM 1323 C CA . GLY B 1 77 ? -2.795 -32.094 -10.109 1 49.16 77 GLY B CA 1
ATOM 1324 C C . GLY B 1 77 ? -3.789 -31.391 -9.203 1 49.16 77 GLY B C 1
ATOM 1325 O O . GLY B 1 77 ? -4.836 -30.938 -9.656 1 49.16 77 GLY B O 1
ATOM 1326 N N . LEU B 1 78 ? -3.779 -31.766 -7.914 1 47.09 78 LEU B N 1
ATOM 1327 C CA . LEU B 1 78 ? -4.816 -31.203 -7.055 1 47.09 78 LEU B CA 1
ATOM 1328 C C . LEU B 1 78 ? -4.438 -29.797 -6.598 1 47.09 78 LEU B C 1
ATOM 1330 O O . LEU B 1 78 ? -3.828 -29.641 -5.535 1 47.09 78 LEU B O 1
ATOM 1334 N N . SER B 1 79 ? -3.9 -29.031 -7.348 1 48.19 79 SER B N 1
ATOM 1335 C CA . SER B 1 79 ? -3.396 -27.672 -7.188 1 48.19 79 SER B CA 1
ATOM 1336 C C . SER B 1 79 ? -4.336 -26.844 -6.324 1 48.19 79 SER B C 1
ATOM 1338 O O . SER B 1 79 ? -3.906 -25.891 -5.676 1 48.19 79 SER B O 1
ATOM 1340 N N . GLY B 1 80 ? -5.684 -27.047 -6.586 1 48.91 80 GLY B N 1
ATOM 1341 C CA . GLY B 1 80 ? -6.785 -26.156 -6.258 1 48.91 80 GLY B CA 1
ATOM 1342 C C . GLY B 1 80 ? -7.023 -26.031 -4.766 1 48.91 80 GLY B C 1
ATOM 1343 O O . GLY B 1 80 ? -7.801 -25.172 -4.324 1 48.91 80 GLY B O 1
ATOM 1344 N N . THR B 1 81 ? -6.543 -27.047 -4.035 1 54.91 81 THR B N 1
ATOM 1345 C CA . THR B 1 81 ? -7.371 -27.281 -2.861 1 54.91 81 THR B CA 1
ATOM 1346 C C . THR B 1 81 ? -6.918 -26.422 -1.692 1 54.91 81 THR B C 1
ATOM 1348 O O . THR B 1 81 ? -7.676 -26.203 -0.744 1 54.91 81 THR B O 1
ATOM 1351 N N . ASP B 1 82 ? -5.719 -25.688 -1.985 1 72.88 82 ASP B N 1
ATOM 1352 C CA . ASP B 1 82 ? -5.367 -25.219 -0.648 1 72.88 82 ASP B CA 1
ATOM 1353 C C . ASP B 1 82 ? -5.418 -23.688 -0.567 1 72.88 82 ASP B C 1
ATOM 1355 O O . ASP B 1 82 ? -4.758 -23.094 0.279 1 72.88 82 ASP B O 1
ATOM 1359 N N . CYS B 1 83 ? -6.176 -23.109 -1.603 1 85.62 83 CYS B N 1
ATOM 1360 C CA . CYS B 1 83 ? -6.27 -21.672 -1.436 1 85.62 83 CYS B CA 1
ATOM 1361 C C . CYS B 1 83 ? -7.699 -21.25 -1.12 1 85.62 83 CYS B C 1
ATOM 1363 O O . CYS B 1 83 ? -8.578 -21.328 -1.978 1 85.62 83 CYS B O 1
ATOM 1365 N N . SER B 1 84 ? -8.008 -20.891 0.025 1 89.38 84 SER B N 1
ATOM 1366 C CA . SER B 1 84 ? -9.344 -20.469 0.441 1 89.38 84 SER B CA 1
ATOM 1367 C C . SER B 1 84 ? -9.555 -18.984 0.225 1 89.38 84 SER B C 1
ATOM 1369 O O . SER B 1 84 ? -10.664 -18.469 0.384 1 89.38 84 SER B O 1
ATOM 1371 N N . GLN B 1 85 ? -8.531 -18.312 -0.219 1 93.94 85 GLN B N 1
ATOM 1372 C CA . GLN B 1 85 ? -8.617 -16.875 -0.428 1 93.94 85 GLN B CA 1
ATOM 1373 C C . GLN B 1 85 ? -8.648 -16.531 -1.915 1 93.94 85 GLN B C 1
ATOM 1375 O O . GLN B 1 85 ? -9.578 -16.938 -2.625 1 93.94 85 GLN B O 1
ATOM 1380 N N . HIS B 1 86 ? -7.691 -15.781 -2.461 1 94.62 86 HIS B N 1
ATOM 1381 C CA . HIS B 1 86 ? -7.707 -15.375 -3.861 1 94.62 86 HIS B CA 1
ATOM 1382 C C . HIS B 1 86 ? -6.555 -16.016 -4.633 1 94.62 86 HIS B C 1
ATOM 1384 O O . HIS B 1 86 ? -5.414 -15.555 -4.547 1 94.62 86 HIS B O 1
ATOM 1390 N N . PRO B 1 87 ? -6.879 -17.062 -5.387 1 93.62 87 PRO B N 1
ATOM 1391 C CA . PRO B 1 87 ? -5.832 -17.594 -6.262 1 93.62 87 PRO B CA 1
ATOM 1392 C C . PRO B 1 87 ? -5.543 -16.688 -7.457 1 93.62 87 PRO B C 1
ATOM 1394 O O . PRO B 1 87 ? -6.473 -16.25 -8.148 1 93.62 87 PRO B O 1
ATOM 1397 N N . VAL B 1 88 ? -4.289 -16.422 -7.602 1 94.88 88 VAL B N 1
ATOM 1398 C CA . VAL B 1 88 ? -3.93 -15.508 -8.68 1 94.88 88 VAL B CA 1
ATOM 1399 C C . VAL B 1 88 ? -2.666 -16 -9.383 1 94.88 88 VAL B C 1
ATOM 1401 O O . VAL B 1 88 ? -1.915 -16.812 -8.828 1 94.88 88 VAL B O 1
ATOM 1404 N N . CYS B 1 89 ? -2.508 -15.586 -10.586 1 95.25 89 CYS B N 1
ATOM 1405 C CA . CYS B 1 89 ? -1.249 -15.633 -11.328 1 95.25 89 CYS B CA 1
ATOM 1406 C C . CYS B 1 89 ? -0.598 -14.258 -11.383 1 95.25 89 CYS B C 1
ATOM 1408 O O . CYS B 1 89 ? -1.198 -13.305 -11.883 1 95.25 89 CYS B O 1
ATOM 1410 N N . CYS B 1 90 ? 0.605 -14.133 -10.891 1 96.69 90 CYS B N 1
ATOM 1411 C CA . CYS B 1 90 ? 1.264 -12.828 -10.828 1 96.69 90 CYS B CA 1
ATOM 1412 C C . CYS B 1 90 ? 2.529 -12.82 -11.68 1 96.69 90 CYS B C 1
ATOM 1414 O O . CYS B 1 90 ? 3.252 -13.82 -11.734 1 96.69 90 CYS B O 1
ATOM 1416 N N . ASP B 1 91 ? 2.83 -11.672 -12.273 1 96.12 91 ASP B N 1
ATOM 1417 C CA . ASP B 1 91 ? 4.02 -11.516 -13.102 1 96.12 91 ASP B CA 1
ATOM 1418 C C . ASP B 1 91 ? 5.289 -11.5 -12.25 1 96.12 91 ASP B C 1
ATOM 1420 O O . ASP B 1 91 ? 6.336 -11.984 -12.672 1 96.12 91 ASP B O 1
ATOM 1424 N N . ASN B 1 92 ? 5.199 -10.867 -11.109 1 96 92 ASN B N 1
ATOM 1425 C CA . ASN B 1 92 ? 6.355 -10.664 -10.242 1 96 92 ASN B CA 1
ATOM 1426 C C . ASN B 1 92 ? 5.973 -10.781 -8.766 1 96 92 ASN B C 1
ATOM 1428 O O . ASN B 1 92 ? 4.816 -10.555 -8.406 1 96 92 ASN B O 1
ATOM 1432 N N . LEU B 1 93 ? 6.93 -11.18 -7.965 1 96.88 93 LEU B N 1
ATOM 1433 C CA . LEU B 1 93 ? 6.766 -11.25 -6.516 1 96.88 93 LEU B CA 1
ATOM 1434 C C . LEU B 1 93 ? 7.754 -10.328 -5.809 1 96.88 93 LEU B C 1
ATOM 1436 O O . LEU B 1 93 ? 8.906 -10.211 -6.23 1 96.88 93 LEU B O 1
ATOM 1440 N N . GLN B 1 94 ? 7.289 -9.719 -4.781 1 96.56 94 GLN B N 1
ATOM 1441 C CA . GLN B 1 94 ? 8.117 -8.789 -4.016 1 96.56 94 GLN B CA 1
ATOM 1442 C C . GLN B 1 94 ? 8.086 -9.125 -2.527 1 96.56 94 GLN B C 1
ATOM 1444 O O . GLN B 1 94 ? 7.215 -9.875 -2.074 1 96.56 94 GLN B O 1
ATOM 1449 N N . ASN B 1 95 ? 9.023 -8.617 -1.806 1 96.44 95 ASN B N 1
ATOM 1450 C CA . ASN B 1 95 ? 9.07 -8.742 -0.353 1 96.44 95 ASN B CA 1
ATOM 1451 C C . ASN B 1 95 ? 8.938 -10.195 0.086 1 96.44 95 ASN B C 1
ATOM 1453 O O . ASN B 1 95 ? 8.086 -10.523 0.919 1 96.44 95 ASN B O 1
ATOM 1457 N N . ASN B 1 96 ? 9.734 -11.109 -0.582 1 95.19 96 ASN B N 1
ATOM 1458 C CA . ASN B 1 96 ? 9.805 -12.539 -0.289 1 95.19 96 ASN B CA 1
ATOM 1459 C C . ASN B 1 96 ? 8.516 -13.258 -0.68 1 95.19 96 ASN B C 1
ATOM 1461 O O . ASN B 1 96 ? 8.078 -14.18 0.007 1 95.19 96 ASN B O 1
ATOM 1465 N N . GLY B 1 97 ? 7.766 -12.594 -1.58 1 97.12 97 GLY B N 1
ATOM 1466 C CA . GLY B 1 97 ? 6.633 -13.266 -2.195 1 97.12 97 GLY B CA 1
ATOM 1467 C C . GLY B 1 97 ? 5.305 -12.898 -1.565 1 97.12 97 GLY B C 1
ATOM 1468 O O . GLY B 1 97 ? 4.258 -13.391 -1.979 1 97.12 97 GLY B O 1
ATOM 1469 N N . VAL B 1 98 ? 5.352 -12.055 -0.598 1 97.38 98 VAL B N 1
ATOM 1470 C CA . VAL B 1 98 ? 4.102 -11.758 0.094 1 97.38 98 VAL B CA 1
ATOM 1471 C C . VAL B 1 98 ? 3.316 -10.703 -0.688 1 97.38 98 VAL B C 1
ATOM 1473 O O . VAL B 1 98 ? 2.131 -10.484 -0.426 1 97.38 98 VAL B O 1
ATOM 1476 N N . ILE B 1 99 ? 4.012 -10.055 -1.635 1 98.5 99 ILE B N 1
ATOM 1477 C CA . ILE B 1 99 ? 3.369 -9.102 -2.531 1 98.5 99 ILE B CA 1
ATOM 1478 C C . ILE B 1 99 ? 3.455 -9.609 -3.971 1 98.5 99 ILE B C 1
ATOM 1480 O O . ILE B 1 99 ? 4.547 -9.883 -4.473 1 98.5 99 ILE B O 1
ATOM 1484 N N . GLY B 1 100 ? 2.359 -9.766 -4.621 1 98.12 100 GLY B N 1
ATOM 1485 C CA . GLY B 1 100 ? 2.314 -10.078 -6.043 1 98.12 100 GLY B CA 1
ATOM 1486 C C . GLY B 1 100 ? 2.002 -8.875 -6.91 1 98.12 100 GLY B C 1
ATOM 1487 O O . GLY B 1 100 ? 1.159 -8.047 -6.555 1 98.12 100 GLY B O 1
ATOM 1488 N N . VAL B 1 101 ? 2.689 -8.789 -8.008 1 98.25 101 VAL B N 1
ATOM 1489 C CA . VAL B 1 101 ? 2.473 -7.668 -8.922 1 98.25 101 VAL B CA 1
ATOM 1490 C C . VAL B 1 101 ? 2.037 -8.195 -10.289 1 98.25 101 VAL B C 1
ATOM 1492 O O . VAL B 1 101 ? 2.58 -9.188 -10.781 1 98.25 101 VAL B O 1
ATOM 1495 N N . GLY B 1 102 ? 1.053 -7.41 -10.898 1 97.12 102 GLY B N 1
ATOM 1496 C CA . GLY B 1 102 ? 0.552 -7.848 -12.195 1 97.12 102 GLY B CA 1
ATOM 1497 C C . GLY B 1 102 ? -0.223 -9.148 -12.125 1 97.12 102 GLY B C 1
ATOM 1498 O O . GLY B 1 102 ? 0.01 -10.062 -12.922 1 97.12 102 GLY B O 1
ATOM 1499 N N . CYS B 1 103 ? -1.11 -9.258 -11.219 1 96.69 103 CYS B N 1
ATOM 1500 C CA . CYS B 1 103 ? -1.832 -10.492 -10.945 1 96.69 103 CYS B CA 1
ATOM 1501 C C . CYS B 1 103 ? -3.162 -10.523 -11.688 1 96.69 103 CYS B C 1
ATOM 1503 O O . CYS B 1 103 ? -3.803 -9.492 -11.867 1 96.69 103 CYS B O 1
ATOM 1505 N N . VAL B 1 104 ? -3.551 -11.719 -12.039 1 96.25 104 VAL B N 1
ATOM 1506 C CA . VAL B 1 104 ? -4.875 -12.008 -12.578 1 96.25 104 VAL B CA 1
ATOM 1507 C C . VAL B 1 104 ? -5.48 -13.211 -11.867 1 96.25 104 VAL B C 1
ATOM 1509 O O . VAL B 1 104 ? -4.77 -14.164 -11.531 1 96.25 104 VAL B O 1
ATOM 1512 N N . PRO B 1 105 ? -6.77 -13.094 -11.594 1 94.06 105 PRO B N 1
ATOM 1513 C CA . PRO B 1 105 ? -7.383 -14.234 -10.914 1 94.06 105 PRO B CA 1
ATOM 1514 C C . PRO B 1 105 ? -7.316 -15.516 -11.742 1 94.06 105 PRO B C 1
ATOM 1516 O O . PRO B 1 105 ? -7.402 -15.469 -12.977 1 94.06 105 PRO B O 1
ATOM 1519 N N . ILE B 1 106 ? -7.141 -16.656 -11.055 1 89.75 106 ILE B N 1
ATOM 1520 C CA . ILE B 1 106 ? -7.203 -17.953 -11.719 1 89.75 106 ILE B CA 1
ATOM 1521 C C . ILE B 1 106 ? -8.18 -18.875 -10.984 1 89.75 106 ILE B C 1
ATOM 1523 O O . ILE B 1 106 ? -8.586 -18.578 -9.859 1 89.75 106 ILE B O 1
ATOM 1527 N N . SER B 1 107 ? -8.625 -19.906 -11.656 1 85.06 107 SER B N 1
ATOM 1528 C CA . SER B 1 107 ? -9.516 -20.891 -11.047 1 85.06 107 SER B CA 1
ATOM 1529 C C . SER B 1 107 ? -8.766 -22.172 -10.711 1 85.06 107 SER B C 1
ATOM 1531 O O . SER B 1 107 ? -7.965 -22.656 -11.516 1 85.06 107 SER B O 1
ATOM 1533 N N . LEU B 1 108 ? -8.945 -22.562 -9.422 1 76.75 108 LEU B N 1
ATOM 1534 C CA . LEU B 1 108 ? -8.32 -23.812 -9.031 1 76.75 108 LEU B CA 1
ATOM 1535 C C . LEU B 1 108 ? -9.328 -24.969 -9.078 1 76.75 108 LEU B C 1
ATOM 1537 O O . LEU B 1 108 ? -10.523 -24.75 -8.891 1 76.75 108 LEU B O 1
#